Protein AF-A0A8J8WBR5-F1 (afdb_monomer_lite)

Structure (mmCIF, N/CA/C/O backbone):
data_AF-A0A8J8WBR5-F1
#
_entry.id   AF-A0A8J8WBR5-F1
#
loop_
_atom_site.group_PDB
_atom_site.id
_atom_site.type_symbol
_atom_site.label_atom_id
_atom_site.label_alt_id
_atom_site.label_comp_id
_atom_site.label_asym_id
_atom_site.label_entity_id
_atom_site.label_seq_id
_atom_site.pdbx_PDB_ins_code
_atom_site.Cartn_x
_atom_site.Cartn_y
_atom_site.Cartn_z
_atom_site.occupancy
_atom_site.B_iso_or_equiv
_atom_site.auth_seq_id
_atom_site.auth_comp_id
_atom_site.auth_asym_id
_atom_site.auth_atom_id
_atom_site.pdbx_PDB_model_num
ATOM 1 N N . MET A 1 1 ? -9.671 -47.743 2.374 1.00 58.00 1 MET A N 1
ATOM 2 C CA . MET A 1 1 ? -9.689 -46.266 2.268 1.00 58.00 1 MET A CA 1
ATOM 3 C C . MET A 1 1 ? -8.267 -45.694 2.364 1.00 58.00 1 MET A C 1
ATOM 5 O O . MET A 1 1 ? -7.881 -45.220 3.424 1.00 58.00 1 MET A O 1
ATOM 9 N N . PRO A 1 2 ? -7.452 -45.764 1.296 1.00 77.12 2 PRO A N 1
ATOM 10 C CA . PRO A 1 2 ? -6.046 -45.329 1.330 1.00 77.12 2 PRO A CA 1
ATOM 11 C C . PRO A 1 2 ? -5.873 -43.815 1.518 1.00 77.12 2 PRO A C 1
ATOM 13 O O . PRO A 1 2 ? -4.902 -43.378 2.120 1.00 77.12 2 PRO A O 1
ATOM 16 N N . ARG A 1 3 ? -6.837 -43.030 1.022 1.00 87.06 3 ARG A N 1
ATOM 17 C CA . ARG A 1 3 ? -6.828 -41.566 1.087 1.00 87.06 3 ARG A CA 1
ATOM 18 C C . ARG A 1 3 ? -6.974 -41.040 2.515 1.00 87.06 3 ARG A C 1
ATOM 20 O O . ARG A 1 3 ? -6.118 -40.295 2.950 1.00 87.06 3 ARG A O 1
ATOM 27 N N . ILE A 1 4 ? -7.957 -41.544 3.266 1.00 91.75 4 ILE A N 1
ATOM 28 C CA . ILE A 1 4 ? -8.194 -41.151 4.669 1.00 91.75 4 ILE A CA 1
ATOM 29 C C . ILE A 1 4 ? -6.935 -41.357 5.523 1.00 91.75 4 ILE A C 1
ATOM 31 O O . ILE A 1 4 ? -6.555 -40.475 6.277 1.00 91.75 4 ILE A O 1
ATOM 35 N N . ARG A 1 5 ? -6.238 -42.490 5.351 1.00 92.19 5 ARG A N 1
ATOM 36 C CA . ARG A 1 5 ? -4.998 -42.767 6.095 1.00 92.19 5 ARG A CA 1
ATOM 37 C C . ARG A 1 5 ? -3.858 -41.810 5.747 1.00 92.19 5 ARG A C 1
ATOM 39 O O . ARG A 1 5 ? -3.037 -41.524 6.607 1.00 92.19 5 ARG A O 1
ATOM 46 N N . ARG A 1 6 ? -3.775 -41.366 4.489 1.00 93.56 6 ARG A N 1
ATOM 47 C CA . ARG A 1 6 ? -2.770 -40.388 4.059 1.00 93.56 6 ARG A CA 1
ATOM 48 C C . ARG A 1 6 ? -3.105 -39.003 4.599 1.00 93.56 6 ARG A C 1
ATOM 50 O O . ARG A 1 6 ? -2.241 -38.394 5.208 1.00 93.56 6 ARG A O 1
ATOM 57 N N . ASP A 1 7 ? -4.357 -38.578 4.452 1.00 94.56 7 ASP A N 1
ATOM 58 C CA . ASP A 1 7 ? -4.831 -37.290 4.960 1.00 94.56 7 ASP A CA 1
ATOM 59 C C . ASP A 1 7 ? -4.589 -37.188 6.481 1.00 94.56 7 ASP A C 1
ATOM 61 O O . ASP A 1 7 ? -4.106 -36.174 6.973 1.00 94.56 7 ASP A O 1
ATOM 65 N N . GLU A 1 8 ? -4.841 -38.266 7.231 1.00 95.25 8 GLU A N 1
ATOM 66 C CA . GLU A 1 8 ? -4.595 -38.313 8.677 1.00 95.25 8 GLU A CA 1
ATOM 67 C C . GLU A 1 8 ? -3.099 -38.280 9.035 1.00 95.25 8 GLU A C 1
ATOM 69 O O . GLU A 1 8 ? -2.709 -37.589 9.975 1.00 95.25 8 GLU A O 1
ATOM 74 N N . ALA A 1 9 ? -2.240 -38.949 8.258 1.00 94.94 9 ALA A N 1
ATOM 75 C CA . ALA A 1 9 ? -0.788 -38.876 8.435 1.00 94.94 9 ALA A CA 1
ATOM 76 C C . ALA A 1 9 ? -0.229 -37.472 8.136 1.00 94.94 9 ALA A C 1
ATOM 78 O O . ALA A 1 9 ? 0.663 -36.994 8.843 1.00 94.94 9 ALA A O 1
ATOM 79 N N . ASP A 1 10 ? -0.769 -36.792 7.124 1.00 94.31 10 ASP A N 1
ATOM 80 C CA . ASP A 1 10 ? -0.386 -35.424 6.769 1.00 94.31 10 ASP A CA 1
ATOM 81 C C . ASP A 1 10 ? -0.807 -34.437 7.874 1.00 94.31 10 ASP A C 1
ATOM 83 O O . ASP A 1 10 ? -0.016 -33.581 8.278 1.00 94.31 10 ASP A O 1
ATOM 87 N N . VAL A 1 11 ? -2.014 -34.600 8.437 1.00 93.62 11 VAL A N 1
ATOM 88 C CA . VAL A 1 11 ? -2.479 -33.816 9.596 1.00 93.62 11 VAL A CA 1
ATOM 89 C C . VAL A 1 11 ? -1.585 -34.051 10.812 1.00 93.62 11 VAL A C 1
ATOM 91 O O . VAL A 1 11 ? -1.146 -33.081 11.429 1.00 93.62 11 VAL A O 1
ATOM 94 N N . GLN A 1 12 ? -1.260 -35.305 11.143 1.00 93.81 12 GLN A N 1
ATOM 95 C CA . GLN A 1 12 ? -0.367 -35.606 12.268 1.00 93.81 12 GLN A CA 1
ATOM 96 C C . GLN A 1 12 ? 1.029 -35.010 12.076 1.00 93.81 12 GLN A C 1
ATOM 98 O O . GLN A 1 12 ? 1.598 -34.473 13.023 1.00 93.81 12 GLN A O 1
ATOM 103 N N . SER A 1 13 ? 1.553 -35.035 10.850 1.00 91.69 13 SER A N 1
ATOM 104 C CA . SER A 1 13 ? 2.843 -34.420 10.525 1.00 91.69 13 SER A CA 1
ATOM 105 C C . SER A 1 13 ? 2.821 -32.904 10.751 1.00 91.69 13 SER A C 1
ATOM 107 O O . SER A 1 13 ? 3.781 -32.341 11.277 1.00 91.69 13 SER A O 1
ATOM 109 N N . LEU A 1 14 ? 1.717 -32.237 10.399 1.00 89.81 14 LEU A N 1
ATOM 110 C CA . LEU A 1 14 ? 1.543 -30.800 10.617 1.00 89.81 14 LEU A CA 1
ATOM 111 C C . LEU A 1 14 ? 1.405 -30.456 12.108 1.00 89.81 14 LEU A C 1
ATOM 113 O O . LEU A 1 14 ? 2.044 -29.516 12.574 1.00 89.81 14 LEU A O 1
ATOM 117 N N . VAL A 1 15 ? 0.637 -31.245 12.865 1.00 89.00 15 VAL A N 1
ATOM 118 C CA . VAL A 1 15 ? 0.522 -31.100 14.326 1.00 89.00 15 VAL A CA 1
ATOM 119 C C . VAL A 1 15 ? 1.885 -31.284 14.992 1.00 89.00 15 VAL A C 1
ATOM 121 O O . VAL A 1 15 ? 2.314 -30.419 15.752 1.00 89.00 15 VAL A O 1
ATOM 124 N N . GLN A 1 16 ? 2.620 -32.340 14.633 1.00 90.75 16 GLN A N 1
ATOM 125 C CA . GLN A 1 16 ? 3.960 -32.586 15.161 1.00 90.75 16 GLN A CA 1
ATOM 126 C C . GLN A 1 16 ? 4.904 -31.416 14.863 1.00 90.75 16 GLN A C 1
ATOM 128 O O . GLN A 1 16 ? 5.668 -31.003 15.735 1.00 90.75 16 GLN A O 1
ATOM 133 N N . LEU A 1 17 ? 4.850 -30.845 13.657 1.00 88.44 17 LEU A N 1
ATOM 134 C CA . LEU A 1 17 ? 5.651 -29.674 13.295 1.00 88.44 17 LEU A CA 1
ATOM 135 C C . LEU A 1 17 ? 5.322 -28.471 14.195 1.00 88.44 17 LEU A C 1
ATOM 137 O O . LEU A 1 17 ? 6.240 -27.820 14.696 1.00 88.44 17 LEU A O 1
ATOM 141 N N . MET A 1 18 ? 4.033 -28.203 14.426 1.00 85.19 18 MET A N 1
ATOM 142 C CA . MET A 1 18 ? 3.549 -27.104 15.271 1.00 85.19 18 MET A CA 1
ATOM 143 C C . MET A 1 18 ? 3.912 -27.276 16.747 1.00 85.19 18 MET A C 1
ATOM 145 O O . MET A 1 18 ? 4.142 -26.282 17.421 1.00 85.19 18 MET A O 1
ATOM 149 N N . GLU A 1 19 ? 3.973 -28.506 17.253 1.00 83.38 19 GLU A N 1
ATOM 150 C CA . GLU A 1 19 ? 4.314 -28.779 18.654 1.00 83.38 19 GLU A CA 1
ATOM 151 C C . GLU A 1 19 ? 5.825 -28.828 18.912 1.00 83.38 19 GLU A C 1
ATOM 153 O O . GLU A 1 19 ? 6.271 -28.489 20.005 1.00 83.38 19 GLU A O 1
ATOM 158 N N . THR A 1 20 ? 6.622 -29.251 17.925 1.00 81.44 20 THR A N 1
ATOM 159 C CA . THR A 1 20 ? 8.056 -29.533 18.129 1.00 81.44 20 THR A CA 1
ATOM 160 C C . THR A 1 20 ? 8.991 -28.469 17.572 1.00 81.44 20 THR A C 1
ATOM 162 O O . THR A 1 20 ? 10.053 -28.234 18.143 1.00 81.44 20 THR A O 1
ATOM 165 N N . SER A 1 21 ? 8.644 -27.865 16.434 1.00 76.69 21 SER A N 1
ATOM 166 C CA . SER A 1 21 ? 9.586 -27.072 15.632 1.00 76.69 21 SER A CA 1
ATOM 167 C C . SER A 1 21 ? 9.090 -25.657 15.355 1.00 76.69 21 SER A C 1
ATOM 169 O O . SER A 1 21 ? 9.897 -24.743 15.192 1.00 76.69 21 SER A O 1
ATOM 171 N N . TRP A 1 22 ? 7.777 -25.467 15.241 1.00 78.62 22 TRP A N 1
ATOM 172 C CA . TRP A 1 22 ? 7.153 -24.185 14.928 1.00 78.62 22 TRP A CA 1
ATOM 173 C C . TRP A 1 22 ? 6.456 -23.589 16.147 1.00 78.62 22 TRP A C 1
ATOM 175 O O . TRP A 1 22 ? 6.237 -24.245 17.160 1.00 78.62 22 TRP A O 1
ATOM 185 N N . LEU A 1 23 ? 6.101 -22.311 16.040 1.00 75.44 23 LEU A N 1
ATOM 186 C CA . LEU A 1 23 ? 5.244 -21.668 17.022 1.00 75.44 23 LEU A CA 1
ATOM 187 C C . LEU A 1 23 ? 3.806 -22.167 16.821 1.00 75.44 23 LEU A C 1
ATOM 189 O O . LEU A 1 23 ? 3.215 -21.902 15.774 1.00 75.44 23 LEU A O 1
ATOM 193 N N . ASN A 1 24 ? 3.245 -22.872 17.806 1.00 82.00 24 ASN A N 1
ATOM 194 C CA . ASN A 1 24 ? 1.841 -23.282 17.779 1.00 82.00 24 ASN A CA 1
ATOM 195 C C . ASN A 1 24 ? 0.916 -22.077 18.079 1.00 82.00 24 ASN A C 1
ATOM 197 O O . ASN A 1 24 ? 0.847 -21.680 19.241 1.00 82.00 24 ASN A O 1
ATOM 201 N N . PRO A 1 25 ? 0.167 -21.531 17.098 1.00 76.88 25 PRO A N 1
ATOM 202 C CA . PRO A 1 25 ? -0.733 -20.391 17.284 1.00 76.88 25 PRO A CA 1
ATOM 203 C C . PRO A 1 25 ? -1.966 -20.696 18.142 1.00 76.88 25 PRO A C 1
ATOM 205 O O . PRO A 1 25 ? -2.678 -19.774 18.526 1.00 76.88 25 PRO A O 1
ATOM 208 N N . PHE A 1 26 ? -2.256 -21.974 18.398 1.00 80.50 26 PHE A N 1
ATOM 209 C CA . PHE A 1 26 ? -3.396 -22.405 19.206 1.00 80.50 26 PHE A CA 1
ATOM 210 C C . PHE A 1 26 ? -3.023 -22.647 20.668 1.00 80.50 26 PHE A C 1
ATOM 212 O O . PHE A 1 26 ? -3.899 -22.942 21.479 1.00 80.50 26 PHE A O 1
ATOM 219 N N . ASN A 1 27 ? -1.740 -22.533 21.019 1.00 78.88 27 ASN A N 1
ATOM 220 C CA . ASN A 1 27 ? -1.326 -22.643 22.404 1.00 78.88 27 ASN A CA 1
ATOM 221 C C . ASN A 1 27 ? -1.593 -21.316 23.133 1.00 78.88 27 ASN A C 1
ATOM 223 O O . ASN A 1 27 ? -0.950 -20.304 22.859 1.00 78.88 27 ASN A O 1
ATOM 227 N N . ALA A 1 28 ? -2.539 -21.337 24.072 1.00 64.81 28 ALA A N 1
ATOM 228 C CA . ALA A 1 28 ? -2.969 -20.166 24.832 1.00 64.81 28 ALA A CA 1
ATOM 229 C C . ALA A 1 28 ? -1.913 -19.645 25.829 1.00 64.81 28 ALA A C 1
ATOM 231 O O . ALA A 1 28 ? -2.072 -18.548 26.357 1.00 64.81 28 ALA A O 1
ATOM 232 N N . GLU A 1 29 ? -0.840 -20.403 26.083 1.00 66.75 29 GLU A N 1
ATOM 233 C CA . GLU A 1 29 ? 0.212 -20.026 27.040 1.00 66.75 29 GLU A CA 1
ATOM 234 C C . GLU A 1 29 ? 1.334 -19.157 26.440 1.00 66.75 29 GLU A C 1
ATOM 236 O O . GLU A 1 29 ? 2.290 -18.802 27.132 1.00 66.75 29 GLU A O 1
ATOM 241 N N . GLN A 1 30 ? 1.255 -18.783 25.160 1.00 63.22 30 GLN A N 1
ATOM 242 C CA . GLN A 1 30 ? 2.252 -17.899 24.551 1.00 63.22 30 GLN A CA 1
ATOM 243 C C . GLN A 1 30 ? 2.038 -16.442 24.982 1.00 63.22 30 GLN A C 1
ATOM 245 O O . GLN A 1 30 ? 1.063 -15.799 24.606 1.00 63.22 30 GLN A O 1
ATOM 250 N N . GLY A 1 31 ? 2.982 -15.917 25.772 1.00 71.00 31 GLY A N 1
ATOM 251 C CA . GLY A 1 31 ? 2.949 -14.541 26.285 1.00 71.00 31 GLY A CA 1
ATOM 252 C C . GLY A 1 31 ? 3.311 -13.456 25.264 1.00 71.00 31 GLY A C 1
ATOM 253 O O . GLY A 1 31 ? 2.967 -12.291 25.460 1.00 71.00 31 GLY A O 1
ATOM 254 N N . ASP A 1 32 ? 3.972 -13.826 24.166 1.00 81.81 32 ASP A N 1
ATOM 255 C CA . ASP A 1 32 ? 4.459 -12.889 23.156 1.00 81.81 32 ASP A CA 1
ATOM 256 C C . ASP A 1 32 ? 3.538 -12.842 21.930 1.00 81.81 32 ASP A C 1
ATOM 258 O O . ASP A 1 32 ? 3.161 -13.868 21.363 1.00 81.81 32 ASP A O 1
ATOM 262 N N . LEU A 1 33 ? 3.224 -11.633 21.453 1.00 86.94 33 LEU A N 1
ATOM 263 C CA . LEU A 1 33 ? 2.461 -11.446 20.218 1.00 86.94 33 LEU A CA 1
ATOM 264 C C . LEU A 1 33 ? 3.370 -11.674 18.999 1.00 86.94 33 LEU A C 1
ATOM 266 O O . LEU A 1 33 ? 4.228 -10.844 18.703 1.00 86.94 33 LEU A O 1
ATOM 270 N N . VAL A 1 34 ? 3.178 -12.769 18.262 1.00 85.44 34 VAL A N 1
ATOM 271 C CA . VAL A 1 34 ? 4.047 -13.171 17.138 1.00 85.44 34 VAL A CA 1
ATOM 272 C C . VAL A 1 34 ? 3.303 -13.135 15.799 1.00 85.44 34 VAL A C 1
ATOM 274 O O . VAL A 1 34 ? 2.142 -13.521 15.695 1.00 85.44 34 VAL A O 1
ATOM 277 N N . SER A 1 35 ? 3.981 -12.695 14.733 1.00 83.50 35 SER A N 1
ATOM 278 C CA . SER A 1 35 ? 3.458 -12.793 13.361 1.00 83.50 35 SER A CA 1
ATOM 279 C C . SER A 1 35 ? 3.691 -14.189 12.778 1.00 83.50 35 SER A C 1
ATOM 281 O O . SER A 1 35 ? 4.836 -14.596 12.593 1.00 83.50 35 SER A O 1
ATOM 283 N N . LEU A 1 36 ? 2.617 -14.883 12.386 1.00 78.31 36 LEU A N 1
ATOM 284 C CA . LEU A 1 36 ? 2.681 -16.242 11.817 1.00 78.31 36 LEU A CA 1
ATOM 285 C C . LEU A 1 36 ? 3.448 -16.322 10.493 1.00 78.31 36 LEU A C 1
ATOM 287 O O . LEU A 1 36 ? 4.105 -17.314 10.207 1.00 78.31 36 LEU A O 1
ATOM 291 N N . SER A 1 37 ? 3.396 -15.263 9.685 1.00 74.56 37 SER A N 1
ATOM 292 C CA . SER A 1 37 ? 4.053 -15.232 8.370 1.00 74.56 37 SER A CA 1
ATOM 293 C C . SER A 1 37 ? 5.568 -15.027 8.443 1.00 74.56 37 SER A C 1
ATOM 295 O O . SER A 1 37 ? 6.278 -15.269 7.469 1.00 74.56 37 SER A O 1
ATOM 297 N N . THR A 1 38 ? 6.065 -14.522 9.572 1.00 76.69 38 THR A N 1
ATOM 298 C CA . THR A 1 38 ? 7.470 -14.125 9.735 1.00 76.69 38 THR A CA 1
ATOM 299 C C . THR A 1 38 ? 8.138 -14.745 10.949 1.00 76.69 38 THR A C 1
ATOM 301 O O . THR A 1 38 ? 9.344 -14.575 11.094 1.00 76.69 38 THR A O 1
ATOM 304 N N . ALA A 1 39 ? 7.376 -15.414 11.819 1.00 75.25 39 ALA A N 1
ATOM 305 C CA . ALA A 1 39 ? 7.812 -15.889 13.130 1.00 75.25 39 ALA A CA 1
ATOM 306 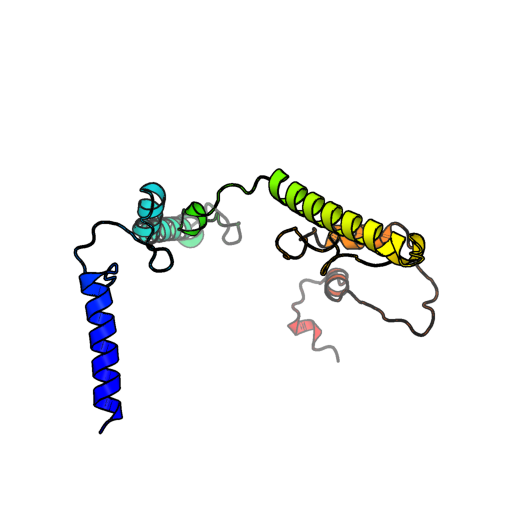C C . ALA A 1 39 ? 8.510 -14.798 13.971 1.00 75.25 39 ALA A C 1
ATOM 308 O O . ALA A 1 39 ? 9.375 -15.085 14.791 1.00 75.25 39 ALA A O 1
ATOM 309 N N . THR A 1 40 ? 8.164 -13.523 13.754 1.00 80.81 40 THR A N 1
ATOM 310 C CA . THR A 1 40 ? 8.773 -12.390 14.466 1.00 80.81 40 THR A CA 1
ATOM 311 C C . THR A 1 40 ? 7.874 -11.919 15.596 1.00 80.81 40 THR A C 1
ATOM 313 O O . THR A 1 40 ? 6.705 -11.599 15.349 1.00 80.81 40 THR A O 1
ATOM 316 N N . THR A 1 41 ? 8.442 -11.782 16.790 1.00 85.44 41 THR A N 1
ATOM 317 C CA . THR A 1 41 ? 7.790 -11.165 17.949 1.00 85.44 41 THR A CA 1
ATOM 318 C C . THR A 1 41 ? 7.541 -9.673 17.721 1.00 85.44 41 THR A C 1
ATOM 320 O O . THR A 1 41 ? 8.397 -8.953 17.198 1.00 85.44 41 THR A O 1
ATOM 323 N N . ALA A 1 42 ? 6.352 -9.200 18.091 1.00 88.25 42 ALA A N 1
ATOM 324 C CA . ALA A 1 42 ? 5.977 -7.797 18.031 1.00 88.25 42 ALA A CA 1
ATOM 325 C C . ALA A 1 42 ? 6.756 -6.991 19.085 1.00 88.25 42 ALA A C 1
ATOM 327 O O . ALA A 1 42 ? 6.758 -7.360 20.259 1.00 88.25 42 ALA A O 1
ATOM 328 N N . PRO A 1 43 ? 7.368 -5.852 18.713 1.00 89.81 43 PRO A N 1
ATOM 329 C CA . PRO A 1 43 ? 7.906 -4.909 19.683 1.00 89.81 43 PRO A CA 1
ATOM 330 C C . PRO A 1 43 ? 6.820 -4.431 20.661 1.00 89.81 43 PRO A C 1
ATOM 332 O O . PRO A 1 43 ? 5.654 -4.345 20.258 1.00 89.81 43 PRO A O 1
ATOM 335 N N . PRO A 1 44 ? 7.180 -4.011 21.888 1.00 88.94 44 PRO A N 1
ATOM 336 C CA . PRO A 1 44 ? 6.213 -3.603 22.912 1.00 88.94 44 PRO A CA 1
ATOM 337 C C . PRO A 1 44 ? 5.213 -2.540 22.442 1.00 88.94 44 PRO A C 1
ATOM 339 O O . PRO A 1 44 ? 4.033 -2.605 22.770 1.00 88.94 44 PRO A O 1
ATOM 342 N N . GLU A 1 45 ? 5.660 -1.581 21.627 1.00 89.81 45 GLU A N 1
ATOM 343 C CA . GLU A 1 45 ? 4.798 -0.524 21.083 1.00 89.81 45 GLU A CA 1
ATOM 344 C C . GLU A 1 45 ? 3.751 -1.068 20.098 1.00 89.81 45 GLU A C 1
ATOM 346 O O . GLU A 1 45 ? 2.606 -0.631 20.111 1.00 89.81 45 GLU A O 1
ATOM 351 N N . VAL A 1 46 ? 4.125 -2.045 19.265 1.00 90.50 46 VAL A N 1
ATOM 352 C CA . VAL A 1 46 ? 3.210 -2.693 18.311 1.00 90.50 46 VAL A CA 1
ATOM 353 C C . VAL A 1 46 ? 2.255 -3.632 19.045 1.00 90.50 46 VAL A C 1
ATOM 355 O O . VAL A 1 46 ? 1.070 -3.658 18.734 1.00 90.50 46 VAL A O 1
ATOM 358 N N . ALA A 1 47 ? 2.748 -4.374 20.040 1.00 91.06 47 ALA A N 1
ATOM 359 C CA . ALA A 1 47 ? 1.917 -5.245 20.865 1.00 91.06 47 ALA A CA 1
ATOM 360 C C . ALA A 1 47 ? 0.857 -4.444 21.633 1.00 91.06 47 ALA A C 1
ATOM 362 O O . ALA A 1 47 ? -0.319 -4.798 21.603 1.00 91.06 47 ALA A O 1
ATOM 363 N N . LYS A 1 48 ? 1.251 -3.322 22.249 1.00 91.62 48 LYS A N 1
ATOM 364 C CA . LYS A 1 48 ? 0.335 -2.413 22.948 1.00 91.62 48 LYS A CA 1
ATOM 365 C C . LYS A 1 48 ? -0.773 -1.898 22.029 1.00 91.62 48 LYS A C 1
ATOM 367 O O . LYS A 1 48 ? -1.938 -1.940 22.417 1.00 91.62 48 LYS A O 1
ATOM 372 N N . ASP A 1 49 ? -0.422 -1.429 20.833 1.00 92.69 49 ASP A N 1
ATOM 373 C CA . ASP A 1 49 ? -1.396 -0.874 19.889 1.00 92.69 49 ASP A CA 1
ATOM 374 C C . ASP A 1 49 ? -2.333 -1.950 19.326 1.00 92.69 49 ASP A C 1
ATOM 376 O O . ASP A 1 49 ? -3.530 -1.705 19.207 1.00 92.69 49 ASP A O 1
ATOM 380 N N . LEU A 1 50 ? -1.825 -3.150 19.022 1.00 92.06 50 LEU A N 1
ATOM 381 C CA . LEU A 1 50 ? -2.643 -4.254 18.509 1.00 92.06 50 LEU A CA 1
ATOM 382 C C . LEU A 1 50 ? -3.590 -4.819 19.574 1.00 92.06 50 LEU A C 1
ATOM 384 O O . LEU A 1 50 ? -4.776 -4.989 19.300 1.00 92.06 50 LEU A O 1
ATOM 388 N N . LEU A 1 51 ? -3.094 -5.070 20.789 1.00 91.44 51 LEU A N 1
ATOM 389 C CA . LEU A 1 51 ? -3.912 -5.571 21.900 1.00 91.44 51 LEU A CA 1
ATOM 390 C C . LEU A 1 51 ? -4.906 -4.511 22.399 1.00 91.44 51 LEU A C 1
ATOM 392 O O . LEU A 1 51 ? -6.002 -4.838 22.842 1.00 91.44 51 LEU A O 1
ATOM 396 N N . GLY A 1 52 ? -4.535 -3.231 22.311 1.00 92.88 52 GLY A N 1
ATOM 397 C CA . GLY A 1 52 ? -5.370 -2.100 22.710 1.00 92.88 52 GLY A CA 1
ATOM 398 C C . GLY A 1 52 ? -6.322 -1.588 21.627 1.00 92.88 52 GLY A C 1
ATOM 399 O O . GLY A 1 52 ? -7.161 -0.745 21.939 1.00 92.88 52 GLY A O 1
ATOM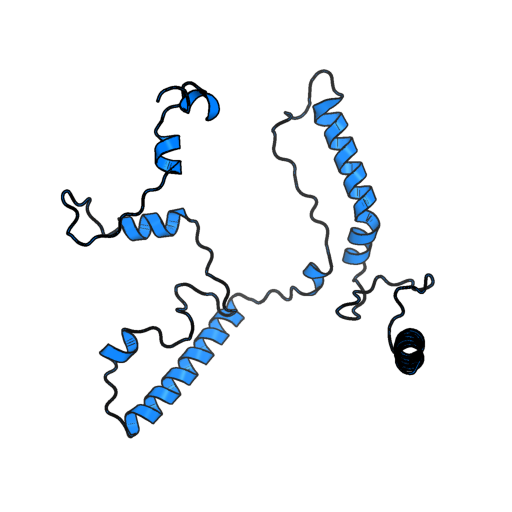 400 N N . ALA A 1 53 ? -6.220 -2.072 20.384 1.00 93.94 53 ALA A N 1
ATOM 401 C CA . ALA A 1 53 ? -6.938 -1.524 19.230 1.00 93.94 53 ALA A CA 1
ATOM 402 C C . ALA A 1 53 ? -8.454 -1.462 19.444 1.00 93.94 53 ALA A C 1
ATOM 404 O O . ALA A 1 53 ? -9.079 -0.462 19.101 1.00 93.94 53 ALA A O 1
ATOM 405 N N . TYR A 1 54 ? -9.025 -2.506 20.054 1.00 93.69 54 TYR A N 1
ATOM 406 C CA . TYR A 1 54 ? -10.447 -2.553 20.390 1.00 93.69 54 TYR A CA 1
ATOM 407 C C . TYR A 1 54 ? -10.845 -1.401 21.316 1.00 93.69 54 TYR A C 1
ATOM 409 O O . TYR A 1 54 ? -11.744 -0.635 20.994 1.00 93.69 54 TYR A O 1
ATOM 417 N N . ARG A 1 55 ? -10.124 -1.230 22.431 1.00 94.88 55 ARG A N 1
ATOM 418 C CA . ARG A 1 55 ? -10.415 -0.180 23.414 1.00 94.88 55 ARG A CA 1
ATOM 419 C C . ARG A 1 55 ? -10.235 1.216 22.825 1.00 94.88 55 ARG A C 1
ATOM 421 O O . ARG A 1 55 ? -11.076 2.071 23.034 1.00 94.88 55 ARG A O 1
ATOM 428 N N . ILE A 1 56 ? -9.187 1.416 22.029 1.00 94.00 56 ILE A N 1
ATOM 429 C CA . ILE A 1 56 ? -8.952 2.687 21.331 1.00 94.00 56 ILE A CA 1
ATOM 430 C C . ILE A 1 56 ? -10.088 2.994 20.340 1.00 94.00 56 ILE A C 1
ATOM 432 O O . ILE A 1 56 ? -10.470 4.151 20.182 1.00 94.00 56 ILE A O 1
ATOM 436 N N . GLY A 1 57 ? -10.616 1.972 19.661 1.00 93.94 57 GLY A N 1
ATOM 437 C CA . GLY A 1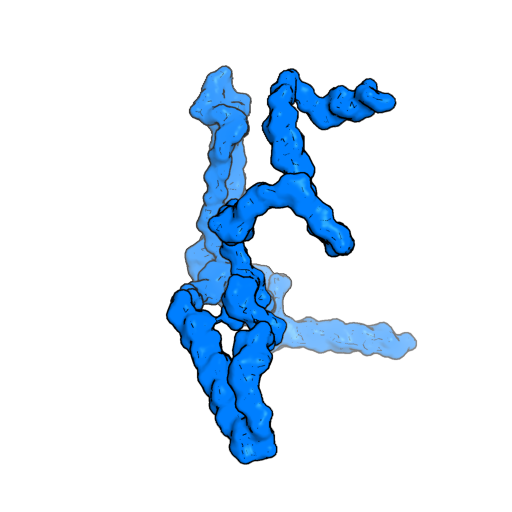 57 ? -11.776 2.107 18.781 1.00 93.94 57 GLY A CA 1
ATOM 438 C C . GLY A 1 57 ? -13.053 2.455 19.542 1.00 93.94 57 GLY A C 1
ATOM 439 O O . GLY A 1 57 ? -13.788 3.333 19.102 1.00 93.94 57 GLY A O 1
ATOM 440 N N . GLU A 1 58 ? -13.280 1.815 20.689 1.00 96.00 58 GLU A N 1
ATOM 441 C CA . GLU A 1 58 ? -14.419 2.101 21.565 1.00 96.00 58 GLU A CA 1
ATOM 442 C C . GLU A 1 58 ? -14.362 3.534 22.109 1.00 96.00 58 GLU A C 1
ATOM 444 O O . GLU A 1 58 ? -15.332 4.274 21.985 1.00 96.00 58 GLU A O 1
ATOM 449 N N . ASP A 1 59 ? -13.203 3.972 22.607 1.00 94.62 59 ASP A N 1
ATOM 450 C CA . ASP A 1 59 ? -13.004 5.342 23.091 1.00 94.62 59 ASP A CA 1
ATOM 451 C C . ASP A 1 59 ? -13.270 6.370 21.968 1.00 94.62 59 ASP A C 1
ATOM 453 O O . ASP A 1 59 ? -13.930 7.387 22.180 1.00 94.62 59 ASP A O 1
ATOM 457 N N . ALA A 1 60 ? -12.805 6.089 20.743 1.00 93.44 60 ALA A N 1
ATOM 458 C CA . ALA A 1 60 ? -13.058 6.941 19.579 1.00 93.44 60 ALA A CA 1
ATOM 459 C C . ALA A 1 60 ? -14.538 6.956 19.158 1.00 93.44 60 ALA A C 1
ATOM 461 O O . ALA A 1 60 ? -15.034 7.977 18.677 1.00 93.44 60 ALA A O 1
ATOM 462 N N . TYR A 1 61 ? -15.243 5.837 19.328 1.00 93.62 61 TYR A N 1
ATOM 463 C CA . TYR A 1 61 ? -16.677 5.745 19.074 1.00 93.62 61 TYR A CA 1
ATOM 464 C C . TYR A 1 61 ? -17.480 6.564 20.089 1.00 93.62 61 TYR A C 1
ATOM 466 O O . TYR A 1 61 ? -18.343 7.343 19.681 1.00 93.62 61 TYR A O 1
ATOM 474 N N . GLN A 1 62 ? -17.169 6.443 21.382 1.00 94.06 62 GLN A N 1
ATOM 475 C CA . GLN A 1 62 ? -17.844 7.220 22.423 1.00 94.06 62 GLN A CA 1
ATOM 476 C C . GLN A 1 62 ? -17.626 8.722 22.223 1.00 94.06 62 GLN A C 1
ATOM 478 O O . GLN A 1 62 ? -18.596 9.474 22.199 1.00 94.06 62 GLN A O 1
ATOM 483 N N . ALA A 1 63 ? -16.390 9.147 21.938 1.00 91.69 63 ALA A N 1
ATOM 484 C CA . ALA A 1 63 ? -16.098 10.547 21.629 1.00 91.69 63 ALA A CA 1
ATOM 485 C C . ALA A 1 63 ? -16.926 11.061 20.436 1.00 91.69 63 ALA A C 1
ATOM 487 O O . ALA A 1 63 ? -17.536 12.124 20.507 1.00 91.69 63 ALA A O 1
ATOM 488 N N . PHE A 1 64 ? -17.026 10.281 19.353 1.00 92.75 64 PHE A N 1
ATOM 489 C CA . PHE A 1 64 ? -17.850 10.652 18.199 1.00 92.75 64 PHE A CA 1
ATOM 490 C C . PHE A 1 64 ? -19.331 10.818 18.566 1.00 92.75 64 PHE A C 1
ATOM 492 O O . PHE A 1 64 ? -19.990 11.754 18.109 1.00 92.75 64 PHE A O 1
ATOM 499 N N . LYS A 1 65 ? -19.858 9.894 19.372 1.00 92.56 65 LYS A N 1
ATOM 500 C CA . LYS A 1 65 ? -21.253 9.878 19.809 1.00 92.56 65 LYS A CA 1
ATOM 501 C C . LYS A 1 65 ? -21.578 11.108 20.662 1.00 92.56 65 LYS A C 1
ATOM 503 O O . LYS A 1 65 ? -22.551 11.804 20.376 1.00 92.56 65 LYS A O 1
ATOM 508 N N . GLU A 1 66 ? -20.725 11.426 21.629 1.00 91.38 66 GLU A N 1
ATOM 509 C CA . GLU A 1 66 ? -20.881 12.585 22.511 1.00 91.38 66 GLU A CA 1
ATOM 510 C C . GLU A 1 66 ? -20.743 13.915 21.749 1.00 91.38 66 GLU A C 1
ATOM 512 O O . GLU A 1 66 ? -21.603 14.794 21.850 1.00 91.38 66 GLU A O 1
ATOM 517 N N . GLU A 1 67 ? -19.695 14.060 20.933 1.00 91.19 67 GLU A N 1
ATOM 518 C CA . GLU A 1 67 ? -19.357 15.326 20.267 1.00 91.19 67 GLU A CA 1
ATOM 519 C C . GLU A 1 67 ? -20.327 15.712 19.142 1.00 91.19 67 GLU A C 1
ATOM 521 O O . GLU A 1 67 ? -20.445 16.902 18.823 1.00 91.19 67 GLU A O 1
ATOM 526 N N . ARG A 1 68 ? -20.980 14.723 18.510 1.00 91.44 68 ARG A N 1
ATOM 527 C CA . ARG A 1 68 ? -21.761 14.931 17.277 1.00 91.44 68 ARG A CA 1
ATOM 528 C C . ARG A 1 68 ? -23.222 14.497 17.334 1.00 91.44 68 ARG A C 1
ATOM 530 O O . ARG A 1 68 ? -23.991 14.993 16.513 1.00 91.44 68 ARG A O 1
ATOM 537 N N . LEU A 1 69 ? -23.599 13.551 18.200 1.00 89.31 69 LEU A N 1
ATOM 538 C CA . LEU A 1 69 ? -24.941 12.945 18.183 1.00 89.31 69 LEU A CA 1
ATOM 539 C C . LEU A 1 69 ? -25.765 13.241 19.437 1.00 89.31 69 LEU A C 1
ATOM 541 O O . LEU A 1 69 ? -26.959 13.494 19.317 1.00 89.31 69 LEU A O 1
ATOM 545 N N . GLU A 1 70 ? -25.160 13.158 20.623 1.00 88.38 70 GLU A N 1
ATOM 546 C CA . GLU A 1 70 ? -25.900 13.196 21.897 1.00 88.38 70 GLU A CA 1
ATOM 547 C C . GLU A 1 70 ? -25.969 14.581 22.543 1.00 88.38 70 GLU A C 1
ATOM 549 O O . GLU A 1 70 ? -26.748 14.791 23.470 1.00 88.38 70 GLU A O 1
ATOM 554 N N . THR A 1 71 ? -25.184 15.539 22.058 1.00 80.00 71 THR A N 1
ATOM 555 C CA . THR A 1 71 ? -25.235 16.926 22.522 1.00 80.00 71 THR A CA 1
ATOM 556 C C . THR A 1 71 ? -26.320 17.707 21.773 1.00 80.00 71 THR A C 1
ATOM 558 O O . THR A 1 71 ? -26.302 17.775 20.546 1.00 80.00 71 THR A O 1
ATOM 561 N N . ASP A 1 72 ? -27.244 18.347 22.510 1.00 74.19 72 ASP A N 1
ATOM 562 C CA . ASP A 1 72 ? -28.333 19.181 21.948 1.00 74.19 72 ASP A CA 1
ATOM 563 C C . ASP A 1 72 ? -27.812 20.262 20.985 1.00 74.19 72 ASP A C 1
ATOM 565 O O . ASP A 1 72 ? -28.486 20.663 20.037 1.00 74.19 72 ASP A O 1
ATOM 569 N N . THR A 1 73 ? -26.592 20.748 21.223 1.00 80.06 73 THR A N 1
ATOM 570 C CA . THR A 1 73 ? -25.821 21.529 20.254 1.00 80.06 73 THR A CA 1
ATOM 571 C C . THR A 1 73 ? -24.487 20.818 20.011 1.00 80.06 73 THR A C 1
ATOM 573 O O . THR A 1 73 ? -23.655 20.803 20.923 1.00 80.06 73 THR A O 1
ATOM 576 N N . PRO A 1 74 ? -24.266 20.235 18.817 1.00 79.38 74 PRO A N 1
ATOM 577 C CA . PRO A 1 74 ? -23.044 19.504 18.504 1.00 79.38 74 PRO A CA 1
ATOM 578 C C . PRO A 1 74 ? -21.804 20.383 18.658 1.00 79.38 74 PRO A C 1
ATOM 580 O O . PRO A 1 74 ? -21.770 21.517 18.174 1.00 79.38 74 PRO A O 1
ATOM 583 N N . THR A 1 75 ? -20.761 19.845 19.289 1.00 83.94 75 THR A N 1
ATOM 584 C CA . THR A 1 75 ? -19.472 20.552 19.422 1.00 83.94 75 THR A CA 1
ATOM 585 C C . THR A 1 75 ? -18.706 20.540 18.097 1.00 83.94 75 THR A C 1
ATOM 587 O O . THR A 1 75 ? -17.944 21.458 17.795 1.00 83.94 75 THR A O 1
ATOM 590 N N . ILE A 1 76 ? -18.930 19.503 17.286 1.00 87.00 76 ILE A N 1
ATOM 591 C CA . ILE A 1 76 ? -18.335 19.303 15.964 1.00 87.00 76 ILE A CA 1
ATOM 592 C C . ILE A 1 76 ? -19.456 18.962 14.977 1.00 87.00 76 ILE A C 1
ATOM 594 O O . ILE A 1 76 ? -20.389 18.236 15.324 1.00 87.00 76 ILE A O 1
ATOM 598 N N . GLN A 1 77 ? -19.379 19.456 13.737 1.00 85.81 77 GLN A N 1
ATOM 599 C CA . GLN A 1 77 ? -20.405 19.147 12.742 1.00 85.81 77 GLN A CA 1
ATOM 600 C C . GLN A 1 77 ? -20.338 17.677 12.337 1.00 85.81 77 GLN A C 1
ATOM 602 O O . GLN A 1 77 ? -19.265 17.079 12.212 1.00 85.81 77 GLN A O 1
ATOM 607 N N . PHE A 1 78 ? -21.499 17.095 12.037 1.00 85.44 78 PHE A N 1
ATOM 608 C CA . PHE A 1 78 ? -21.591 15.687 11.654 1.00 85.44 78 PHE A CA 1
ATOM 609 C C . PHE A 1 78 ? -20.677 15.324 10.467 1.00 85.44 78 PHE A C 1
ATOM 611 O O . PHE A 1 78 ? -20.060 14.259 10.469 1.00 85.44 78 PHE A O 1
ATOM 618 N N . HIS A 1 79 ? -20.529 16.226 9.491 1.00 88.00 79 HIS A N 1
ATOM 619 C CA . HIS A 1 79 ? -19.737 16.012 8.274 1.00 88.00 79 HIS A CA 1
ATOM 620 C C . HIS A 1 79 ? -18.257 16.408 8.387 1.00 88.00 79 HIS A C 1
ATOM 622 O O . HIS A 1 79 ? -17.508 16.229 7.423 1.00 88.00 79 HIS A O 1
ATOM 628 N N . ASP A 1 80 ? -17.809 16.914 9.539 1.00 88.06 80 ASP A N 1
ATOM 629 C CA . ASP A 1 80 ? -16.409 17.292 9.715 1.00 88.06 80 ASP A CA 1
ATOM 630 C C . ASP A 1 80 ? -15.493 16.066 9.680 1.00 88.06 80 ASP A C 1
ATOM 632 O O . ASP A 1 80 ? -15.852 14.958 10.096 1.00 88.06 80 ASP A O 1
ATOM 636 N N . THR A 1 81 ? -14.266 16.260 9.201 1.00 87.50 81 THR A N 1
ATOM 637 C CA . THR A 1 81 ? -13.310 15.164 9.003 1.00 87.50 81 THR A CA 1
ATOM 638 C C . THR A 1 81 ? -12.970 14.475 10.327 1.00 87.50 81 THR A C 1
ATOM 640 O O . THR A 1 81 ? -12.597 15.130 11.296 1.00 87.50 81 THR A O 1
ATOM 643 N N . MET A 1 82 ? -13.042 13.142 10.357 1.00 89.31 82 MET A N 1
ATOM 644 C CA . MET A 1 82 ? -12.565 12.346 11.490 1.00 89.31 82 MET A CA 1
ATOM 645 C C . MET A 1 82 ? -11.068 12.067 11.367 1.00 89.31 82 MET A C 1
ATOM 647 O O . MET A 1 82 ? -10.567 11.661 10.311 1.00 89.31 82 MET A O 1
ATOM 651 N N . THR A 1 83 ? -10.339 12.255 12.462 1.00 87.00 83 THR A N 1
ATOM 652 C CA . THR A 1 83 ? -8.921 11.914 12.527 1.00 87.00 83 THR A CA 1
ATOM 653 C C . THR A 1 83 ? -8.754 10.400 12.637 1.00 87.00 83 THR A C 1
ATOM 655 O O . THR A 1 83 ? -9.401 9.723 13.429 1.00 87.00 83 THR A O 1
ATOM 658 N N . LYS A 1 84 ? -7.866 9.836 11.813 1.00 88.81 84 LYS A N 1
ATOM 659 C CA . LYS A 1 84 ? -7.527 8.411 11.896 1.00 88.81 84 LYS A CA 1
ATOM 660 C C . LYS A 1 84 ? -6.593 8.172 13.078 1.00 88.81 84 LYS A C 1
ATOM 662 O O . LYS A 1 84 ? -5.547 8.820 13.172 1.00 88.81 84 LYS A O 1
ATOM 667 N N . THR A 1 85 ? -6.913 7.192 13.914 1.00 87.38 85 THR A N 1
ATOM 668 C CA . THR A 1 85 ? -6.013 6.688 14.955 1.00 87.38 85 THR A CA 1
ATOM 669 C C . THR A 1 85 ? -4.804 6.007 14.311 1.00 87.38 85 THR A C 1
ATOM 671 O O . THR A 1 85 ? -4.920 5.095 13.493 1.00 87.38 85 THR A O 1
ATOM 674 N N . LYS A 1 86 ? -3.604 6.500 14.631 1.00 87.25 86 LYS A N 1
ATOM 675 C CA . LYS A 1 86 ? -2.339 6.038 14.039 1.00 87.25 86 LYS A CA 1
ATOM 676 C C . LYS A 1 86 ? -1.766 4.855 14.824 1.00 87.25 86 LYS A C 1
ATOM 678 O O . LYS A 1 86 ? -0.716 4.987 15.446 1.00 87.25 86 LYS A O 1
ATOM 683 N N . LEU A 1 87 ? -2.464 3.721 14.794 1.00 90.38 87 LEU A N 1
ATOM 684 C CA . LEU A 1 87 ? -2.012 2.488 15.444 1.00 90.38 87 LEU A CA 1
ATOM 685 C C . LEU A 1 87 ? -0.826 1.872 14.699 1.00 90.38 87 LEU A C 1
ATOM 687 O O . LEU A 1 87 ? -0.818 1.788 13.466 1.00 90.38 87 LEU A O 1
ATOM 691 N N . ARG A 1 88 ? 0.176 1.415 15.447 1.00 88.75 88 ARG A N 1
ATOM 692 C CA . ARG A 1 88 ? 1.304 0.657 14.911 1.00 88.75 88 ARG A CA 1
ATOM 693 C C . ARG A 1 88 ? 0.916 -0.811 14.751 1.00 88.75 88 ARG A C 1
ATOM 695 O O . ARG A 1 88 ? 0.314 -1.423 15.623 1.00 88.75 88 ARG A O 1
ATOM 702 N N . THR A 1 89 ? 1.300 -1.393 13.624 1.00 89.25 89 THR A N 1
ATOM 703 C CA . THR A 1 89 ? 1.039 -2.792 13.257 1.00 89.25 89 THR A CA 1
ATOM 704 C C . THR A 1 89 ? 2.336 -3.476 12.816 1.00 89.25 89 THR A C 1
ATOM 706 O O . THR A 1 89 ? 3.380 -2.831 12.691 1.00 89.25 89 THR A O 1
ATOM 709 N N . PHE A 1 90 ? 2.295 -4.775 12.496 1.00 83.56 90 PHE A N 1
ATOM 710 C CA . PHE A 1 90 ? 3.458 -5.496 11.952 1.00 83.56 90 PHE A CA 1
ATOM 711 C C . PHE A 1 90 ? 4.023 -4.878 10.656 1.00 83.56 90 PHE A C 1
ATOM 713 O O . PHE A 1 90 ? 5.199 -5.069 10.341 1.00 83.56 90 PHE A O 1
ATOM 720 N N . THR A 1 91 ? 3.235 -4.081 9.922 1.00 79.31 91 THR A N 1
ATOM 721 C CA . THR A 1 91 ? 3.727 -3.340 8.746 1.00 79.31 91 THR A CA 1
ATOM 722 C C . THR A 1 91 ? 4.757 -2.269 9.120 1.00 79.31 91 THR A C 1
ATOM 724 O O . THR A 1 91 ? 5.698 -2.024 8.364 1.00 79.31 91 THR A O 1
ATOM 727 N N . ASN A 1 92 ? 4.647 -1.697 10.323 1.00 80.06 92 ASN A N 1
ATOM 728 C CA . ASN A 1 92 ? 5.567 -0.691 10.846 1.00 80.06 92 ASN A CA 1
ATOM 729 C C . ASN A 1 92 ? 6.931 -1.287 11.240 1.00 80.06 92 ASN A C 1
ATOM 731 O O . ASN A 1 92 ? 7.918 -0.561 11.254 1.00 80.06 92 ASN A O 1
ATOM 735 N N . ILE A 1 93 ? 7.015 -2.601 11.489 1.00 74.31 93 ILE A N 1
ATOM 736 C CA . ILE A 1 93 ? 8.269 -3.304 11.827 1.00 74.31 93 ILE A CA 1
ATOM 737 C C . ILE A 1 93 ? 9.166 -3.460 10.587 1.00 74.31 93 ILE A C 1
ATOM 739 O O . ILE A 1 93 ? 10.391 -3.443 10.685 1.00 74.31 93 ILE A O 1
ATOM 743 N N . ARG A 1 94 ? 8.572 -3.577 9.389 1.00 62.59 94 ARG A N 1
ATOM 744 C CA . ARG A 1 94 ? 9.310 -3.767 8.125 1.00 62.59 94 ARG A CA 1
ATOM 745 C C . ARG A 1 94 ? 9.821 -2.476 7.493 1.00 62.59 94 ARG A C 1
ATOM 747 O O . ARG A 1 94 ? 10.584 -2.537 6.528 1.00 62.59 94 ARG A O 1
ATOM 754 N N . MET A 1 95 ? 9.467 -1.313 8.033 1.00 47.72 95 MET A N 1
ATOM 755 C CA . MET A 1 95 ? 10.023 -0.051 7.564 1.00 47.72 95 MET A CA 1
ATOM 756 C C . MET A 1 95 ? 11.392 0.197 8.202 1.00 47.72 95 MET A C 1
ATOM 758 O O . MET A 1 95 ? 11.561 1.079 9.037 1.00 47.72 95 MET A O 1
ATOM 762 N N . LYS A 1 96 ? 12.428 -0.476 7.685 1.00 50.31 96 LYS A N 1
ATOM 763 C CA . LYS A 1 96 ? 13.631 0.320 7.416 1.00 50.31 96 LYS A CA 1
ATOM 764 C C . LYS A 1 96 ? 13.160 1.411 6.454 1.00 50.31 96 LYS A C 1
ATOM 766 O O . LYS A 1 96 ? 12.572 1.047 5.430 1.00 50.31 96 LYS A O 1
ATOM 771 N N . PRO A 1 97 ? 13.353 2.710 6.730 1.00 43.22 97 PRO A N 1
ATOM 772 C CA . PRO A 1 97 ? 13.178 3.690 5.679 1.00 43.22 97 PRO A CA 1
ATOM 773 C C . PRO A 1 97 ? 14.125 3.250 4.562 1.00 43.22 97 PRO A C 1
ATOM 775 O O . PRO A 1 97 ? 15.345 3.303 4.720 1.00 43.22 97 PRO A O 1
ATOM 778 N N . ARG A 1 98 ? 13.587 2.729 3.451 1.00 47.72 98 ARG A N 1
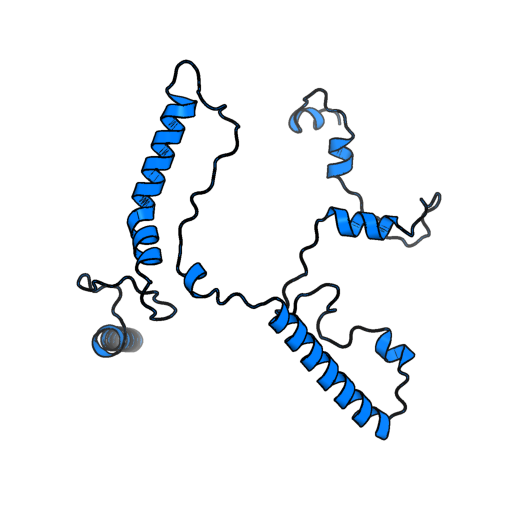ATOM 779 C CA . ARG A 1 98 ? 14.356 2.670 2.212 1.00 47.72 98 ARG A CA 1
ATOM 780 C C . ARG A 1 98 ? 14.619 4.131 1.910 1.00 47.72 98 ARG A C 1
ATOM 782 O O . ARG A 1 98 ? 13.729 4.837 1.441 1.00 47.72 98 ARG A O 1
ATOM 789 N N . SER A 1 99 ? 15.793 4.606 2.311 1.00 47.72 99 SER A N 1
ATOM 790 C CA . SER A 1 99 ? 16.215 5.961 2.018 1.00 47.72 99 SER A CA 1
ATOM 791 C C . SER A 1 99 ? 16.022 6.159 0.517 1.00 47.72 99 SER A C 1
ATOM 793 O O . SER A 1 99 ? 16.311 5.260 -0.280 1.00 47.72 99 SER A O 1
ATOM 795 N N . GLN A 1 100 ? 15.516 7.322 0.106 1.00 52.09 100 GLN A N 1
ATOM 796 C CA . GLN A 1 100 ? 15.408 7.666 -1.317 1.00 52.09 100 GLN A CA 1
ATOM 797 C C . GLN A 1 100 ? 16.736 7.446 -2.077 1.00 52.09 100 GLN A C 1
ATOM 799 O O . GLN A 1 100 ? 16.720 7.276 -3.296 1.00 52.09 100 GLN A O 1
ATOM 804 N N . GLY A 1 101 ? 17.872 7.405 -1.366 1.00 56.78 101 GLY A N 1
ATOM 805 C CA . GLY A 1 101 ? 19.187 7.049 -1.895 1.00 56.78 101 GLY A CA 1
ATOM 806 C C . GLY A 1 101 ? 19.282 5.625 -2.455 1.00 56.78 101 GLY A C 1
ATOM 807 O O . GLY A 1 101 ? 19.785 5.463 -3.561 1.00 56.78 101 GLY A O 1
ATOM 808 N N . HIS A 1 102 ? 18.739 4.607 -1.779 1.00 59.62 102 HIS A N 1
ATOM 809 C CA . HIS A 1 102 ? 18.889 3.209 -2.214 1.00 59.62 102 HIS A CA 1
ATOM 810 C C . HIS A 1 102 ? 18.155 2.891 -3.524 1.00 59.62 102 HIS A C 1
ATOM 812 O O . HIS A 1 102 ? 18.649 2.111 -4.335 1.00 59.62 102 HIS A O 1
ATOM 818 N N . ALA A 1 103 ? 16.990 3.504 -3.759 1.00 66.19 103 ALA A N 1
ATOM 819 C CA . ALA A 1 103 ? 16.253 3.320 -5.010 1.00 66.19 103 ALA A CA 1
ATOM 820 C C . ALA A 1 103 ? 16.981 3.973 -6.196 1.00 66.19 103 ALA A C 1
ATOM 822 O O . ALA A 1 103 ? 17.083 3.373 -7.263 1.00 66.19 103 ALA A O 1
ATOM 823 N N . LYS A 1 104 ? 17.535 5.179 -6.001 1.00 73.19 104 LYS A N 1
ATOM 824 C CA . LYS A 1 104 ? 18.358 5.848 -7.020 1.00 73.19 104 LYS A CA 1
ATOM 825 C C . LYS A 1 104 ? 19.636 5.064 -7.313 1.00 73.19 104 LYS A C 1
ATOM 827 O O . LYS A 1 104 ? 19.995 4.903 -8.472 1.00 73.19 104 LYS A O 1
ATOM 832 N N . GLU A 1 105 ? 20.290 4.541 -6.281 1.00 79.38 105 GLU A N 1
ATOM 833 C CA . GLU A 1 105 ? 21.490 3.716 -6.429 1.00 79.38 105 GLU A CA 1
ATOM 834 C C . GLU A 1 105 ? 21.207 2.416 -7.198 1.00 79.38 105 GLU A C 1
ATOM 836 O O . GLU A 1 105 ? 21.992 2.027 -8.059 1.00 79.38 105 GLU A O 1
ATOM 841 N N . ALA A 1 106 ? 20.071 1.763 -6.931 1.00 75.81 106 ALA A N 1
ATOM 842 C CA . ALA A 1 106 ? 19.654 0.566 -7.656 1.00 75.81 106 ALA A CA 1
ATOM 843 C C . ALA A 1 106 ? 19.411 0.848 -9.150 1.00 75.81 106 ALA A C 1
ATOM 845 O O . ALA A 1 106 ? 19.886 0.085 -9.990 1.00 75.81 106 ALA A O 1
ATOM 846 N N . ILE A 1 107 ? 18.745 1.963 -9.477 1.00 78.94 107 ILE A N 1
ATOM 847 C CA . ILE A 1 107 ? 18.527 2.403 -10.866 1.00 78.94 107 ILE A CA 1
ATOM 848 C C . ILE A 1 107 ? 19.869 2.679 -11.555 1.00 78.94 107 ILE A C 1
ATOM 850 O O . ILE A 1 107 ? 20.135 2.133 -12.620 1.00 78.94 107 ILE A O 1
ATOM 854 N N . LEU A 1 108 ? 20.763 3.436 -10.911 1.00 83.69 108 LEU A N 1
ATOM 855 C CA . LEU A 1 108 ? 22.089 3.739 -11.462 1.00 83.69 108 LEU A CA 1
ATOM 856 C C . LEU A 1 108 ? 22.931 2.479 -11.694 1.00 83.69 108 LEU A C 1
ATOM 858 O O . LEU A 1 108 ? 23.637 2.385 -12.695 1.00 83.69 108 LEU A O 1
ATOM 862 N N . LYS A 1 109 ? 22.862 1.493 -10.792 1.00 84.69 109 LYS A N 1
ATOM 863 C CA . LYS A 1 109 ? 23.548 0.204 -10.965 1.00 84.69 109 LYS A CA 1
ATOM 864 C C . LYS A 1 109 ? 22.978 -0.590 -12.141 1.00 84.69 109 LYS A C 1
ATOM 866 O O . LYS A 1 109 ? 23.761 -1.178 -12.886 1.00 84.69 109 LYS A O 1
ATOM 871 N N . ALA A 1 110 ? 21.655 -0.600 -12.311 1.00 83.25 110 ALA A N 1
ATOM 872 C CA . ALA A 1 110 ? 20.998 -1.257 -13.436 1.00 83.25 110 ALA A CA 1
ATOM 873 C C . ALA A 1 110 ? 21.397 -0.607 -14.771 1.00 83.25 110 ALA A C 1
ATOM 875 O O . ALA A 1 110 ? 21.888 -1.307 -15.657 1.00 83.25 110 ALA A O 1
ATOM 876 N N . ASP A 1 111 ? 21.300 0.722 -14.868 1.00 85.75 111 ASP A N 1
ATOM 877 C CA . ASP A 1 111 ? 21.680 1.479 -16.065 1.00 85.75 111 ASP A CA 1
ATOM 878 C C . ASP A 1 111 ? 23.171 1.290 -16.383 1.00 85.75 111 ASP A C 1
ATOM 880 O O . ASP A 1 111 ? 23.533 0.989 -17.518 1.00 85.75 111 ASP A O 1
ATOM 884 N N . ARG A 1 112 ? 24.058 1.369 -15.379 1.00 89.44 112 ARG A N 1
ATOM 885 C CA . ARG A 1 112 ? 25.501 1.128 -15.557 1.00 89.44 112 ARG A CA 1
ATOM 886 C C . ARG A 1 112 ? 25.784 -0.257 -16.138 1.00 89.44 112 ARG A C 1
ATOM 888 O O . ARG A 1 112 ? 26.602 -0.383 -17.046 1.00 89.44 112 ARG A O 1
ATOM 895 N N . ASN A 1 113 ? 25.153 -1.298 -15.598 1.00 89.12 113 ASN A N 1
ATOM 896 C CA . ASN A 1 113 ? 25.368 -2.667 -16.068 1.00 89.12 113 ASN A CA 1
ATOM 897 C C . ASN A 1 113 ? 24.870 -2.842 -17.511 1.00 89.12 113 ASN A C 1
ATOM 899 O O . ASN A 1 113 ? 25.557 -3.460 -18.322 1.00 89.12 113 ASN A O 1
ATOM 903 N N . LEU A 1 114 ? 23.720 -2.253 -17.838 1.00 88.38 114 LEU A N 1
ATOM 904 C CA . LEU A 1 114 ? 23.166 -2.233 -19.188 1.00 88.38 114 LEU A CA 1
ATOM 905 C C . LEU A 1 114 ? 24.090 -1.497 -20.173 1.00 88.38 114 LEU A C 1
ATOM 907 O O . LEU A 1 114 ? 24.402 -2.037 -21.232 1.00 88.38 114 LEU A O 1
ATOM 911 N N . PHE A 1 115 ? 24.605 -0.317 -19.816 1.00 88.12 115 PHE A N 1
ATOM 912 C CA . PHE A 1 115 ? 25.579 0.400 -20.647 1.00 88.12 115 PHE A CA 1
ATOM 913 C C . PHE A 1 115 ? 26.870 -0.401 -20.847 1.00 88.12 115 PHE A C 1
ATOM 915 O O . PHE A 1 115 ? 27.401 -0.434 -21.955 1.00 88.12 115 PHE A O 1
ATOM 922 N N . GLY A 1 116 ? 27.348 -1.102 -19.815 1.00 88.44 116 GLY A N 1
ATOM 923 C CA . GLY A 1 116 ? 28.487 -2.015 -19.940 1.00 88.44 116 GLY A CA 1
ATOM 924 C C . GLY A 1 116 ? 28.238 -3.129 -20.963 1.00 88.44 116 GLY A C 1
ATOM 925 O O . GLY A 1 116 ? 29.096 -3.403 -21.801 1.00 88.44 116 GLY A O 1
ATOM 926 N N . GLN A 1 117 ? 27.041 -3.723 -20.958 1.00 88.62 117 GLN A N 1
ATOM 927 C CA . GLN A 1 117 ? 26.646 -4.709 -21.969 1.00 88.62 117 GLN A CA 1
ATOM 928 C C . GLN A 1 117 ? 26.562 -4.094 -23.370 1.00 88.62 117 GLN A C 1
ATOM 930 O O . GLN A 1 117 ? 26.996 -4.717 -24.335 1.00 88.62 117 GLN A O 1
ATOM 935 N N . MET A 1 118 ? 26.049 -2.869 -23.497 1.00 88.88 118 MET A N 1
ATOM 936 C CA . MET A 1 118 ? 25.980 -2.173 -24.783 1.00 88.88 118 MET A CA 1
ATOM 937 C C . MET A 1 118 ? 27.365 -1.919 -25.381 1.00 88.88 118 MET A C 1
ATOM 939 O O . MET A 1 118 ? 27.531 -2.108 -26.582 1.00 88.88 118 MET A O 1
ATOM 943 N N . ILE A 1 119 ? 28.357 -1.548 -24.563 1.00 87.56 119 ILE A N 1
ATOM 944 C CA . ILE A 1 119 ? 29.750 -1.380 -25.011 1.00 87.56 119 ILE A CA 1
ATOM 945 C C . ILE A 1 119 ? 30.284 -2.700 -25.577 1.00 87.56 119 ILE A C 1
ATOM 947 O O . ILE A 1 119 ? 30.788 -2.725 -26.694 1.00 87.56 119 ILE A O 1
ATOM 951 N N . LEU A 1 120 ? 30.090 -3.806 -24.856 1.00 87.69 120 LEU A N 1
ATOM 952 C CA . LEU A 1 120 ? 30.539 -5.129 -25.295 1.00 87.69 120 LEU A CA 1
ATOM 953 C C . LEU A 1 120 ? 29.840 -5.592 -26.587 1.00 87.69 120 LEU A C 1
ATOM 955 O O . LEU A 1 120 ? 30.453 -6.185 -27.471 1.00 87.69 120 LEU A O 1
ATOM 959 N N . VAL A 1 121 ? 28.546 -5.297 -26.739 1.00 87.00 121 VAL A N 1
ATOM 960 C CA . VAL A 1 121 ? 27.815 -5.586 -27.983 1.00 87.00 121 VAL A CA 1
ATOM 961 C C . VAL A 1 121 ? 28.302 -4.695 -29.130 1.00 87.00 121 VAL A C 1
ATOM 963 O O . VAL A 1 121 ? 28.351 -5.161 -30.270 1.00 87.00 121 VAL A O 1
ATOM 966 N N . ALA A 1 122 ? 28.686 -3.448 -28.845 1.00 87.06 122 ALA A N 1
ATOM 967 C CA . ALA A 1 122 ? 29.169 -2.495 -29.842 1.00 87.06 122 ALA A CA 1
ATOM 968 C C . ALA A 1 122 ? 30.518 -2.903 -30.456 1.00 87.06 122 ALA A C 1
ATOM 970 O O . ALA A 1 122 ? 30.805 -2.515 -31.586 1.00 87.06 122 ALA A O 1
ATOM 971 N N . GLU A 1 123 ? 31.315 -3.724 -29.762 1.00 84.50 123 GLU A N 1
ATOM 972 C CA . GLU A 1 123 ? 32.560 -4.280 -30.313 1.00 84.50 123 GLU A CA 1
ATOM 973 C C . GLU A 1 123 ? 32.300 -5.195 -31.518 1.00 84.50 123 GLU A C 1
ATOM 975 O O . GLU A 1 123 ? 33.048 -5.177 -32.492 1.00 84.50 123 GLU A O 1
ATOM 980 N N . ASN A 1 124 ? 31.210 -5.968 -31.479 1.00 87.81 124 ASN A N 1
ATOM 981 C CA . ASN A 1 124 ? 30.888 -6.964 -32.506 1.00 87.81 124 ASN A CA 1
ATOM 982 C C . ASN A 1 124 ? 29.754 -6.533 -33.447 1.00 87.81 124 ASN A C 1
ATOM 984 O O . ASN A 1 124 ? 29.519 -7.168 -34.477 1.00 87.81 124 ASN A O 1
ATOM 988 N N . ARG A 1 125 ? 29.006 -5.481 -33.100 1.00 86.69 125 ARG A N 1
ATOM 989 C CA . ARG A 1 125 ? 27.855 -4.993 -33.870 1.00 86.69 125 ARG A CA 1
ATOM 990 C C . ARG A 1 125 ? 27.905 -3.478 -33.988 1.00 86.69 125 ARG A C 1
ATOM 992 O O . ARG A 1 125 ? 28.156 -2.778 -33.017 1.00 86.69 125 ARG A O 1
ATOM 999 N N . LYS A 1 126 ? 27.551 -2.946 -35.160 1.00 87.31 126 LYS A N 1
ATOM 1000 C CA . LYS A 1 126 ? 27.365 -1.498 -35.339 1.00 87.31 126 LYS A CA 1
ATOM 1001 C C . LYS A 1 126 ? 26.089 -1.042 -34.623 1.00 87.31 126 LYS A C 1
ATOM 1003 O O . LYS A 1 126 ? 25.010 -1.054 -35.212 1.00 87.31 126 LYS A O 1
ATOM 1008 N N . LEU A 1 127 ? 26.212 -0.655 -33.355 1.00 87.25 127 LEU A N 1
ATOM 1009 C CA . LEU A 1 127 ? 25.125 -0.070 -32.568 1.00 87.25 127 LEU A CA 1
ATOM 1010 C C . LEU A 1 127 ? 24.975 1.423 -32.882 1.00 87.25 127 LEU A C 1
ATOM 1012 O O . LEU A 1 127 ? 25.901 2.209 -32.689 1.00 87.25 127 LEU A O 1
ATOM 1016 N N . LYS A 1 128 ? 23.786 1.827 -33.337 1.00 88.56 128 LYS A N 1
ATOM 1017 C CA . LYS A 1 128 ? 23.412 3.240 -33.468 1.00 88.56 128 LYS A CA 1
ATOM 1018 C C . LYS A 1 128 ? 22.781 3.714 -32.168 1.00 88.56 128 LYS A C 1
ATOM 1020 O O . LYS A 1 128 ? 21.633 3.395 -31.875 1.00 88.56 128 LYS A O 1
ATOM 1025 N N . MET A 1 129 ? 23.530 4.491 -31.392 1.00 83.62 129 MET A N 1
ATOM 1026 C CA . MET A 1 129 ? 23.072 4.969 -30.083 1.00 83.62 129 MET A CA 1
ATOM 1027 C C . MET A 1 129 ? 21.807 5.832 -30.161 1.00 83.62 129 MET A C 1
ATOM 1029 O O . MET A 1 129 ? 21.004 5.787 -29.236 1.00 83.62 129 MET A O 1
ATOM 1033 N N . SER A 1 130 ? 21.593 6.558 -31.264 1.00 87.31 130 SER A N 1
ATOM 1034 C CA . SER A 1 130 ? 20.356 7.313 -31.512 1.00 87.31 130 SER A CA 1
ATOM 1035 C C . SER A 1 130 ? 19.111 6.429 -31.461 1.00 87.31 130 SER A C 1
ATOM 1037 O O . SER A 1 130 ? 18.120 6.792 -30.838 1.00 87.31 130 SER A O 1
ATOM 1039 N N . ASP A 1 131 ? 19.184 5.252 -32.079 1.00 88.31 131 ASP A N 1
ATOM 1040 C CA . ASP A 1 131 ? 18.043 4.350 -32.241 1.00 88.31 131 ASP A CA 1
ATOM 1041 C C . ASP A 1 131 ? 17.802 3.567 -30.948 1.00 88.31 131 ASP A C 1
ATOM 1043 O O . ASP A 1 131 ? 16.665 3.326 -30.546 1.00 88.31 131 ASP A O 1
ATOM 1047 N N . VAL A 1 132 ? 18.888 3.210 -30.258 1.00 86.50 132 VAL A N 1
ATOM 1048 C CA . VAL A 1 132 ? 18.829 2.527 -28.964 1.00 86.50 132 VAL A CA 1
ATOM 1049 C C . VAL A 1 132 ? 18.202 3.439 -27.910 1.00 86.50 132 VAL A C 1
ATOM 1051 O O . VAL A 1 132 ? 17.243 3.046 -27.257 1.00 86.50 132 VAL A O 1
ATOM 1054 N N . LEU A 1 133 ? 18.680 4.680 -27.788 1.00 84.81 133 LEU A N 1
ATOM 1055 C CA . LEU A 1 133 ? 18.179 5.640 -26.798 1.00 84.81 133 LEU A CA 1
ATOM 1056 C C . LEU A 1 133 ? 16.773 6.176 -27.112 1.00 84.81 133 LEU A C 1
ATOM 1058 O O . LEU A 1 133 ? 16.163 6.801 -26.247 1.00 84.81 133 LEU A O 1
ATOM 1062 N N . ALA A 1 134 ? 16.240 5.917 -28.310 1.00 87.50 134 ALA A N 1
ATOM 1063 C CA . ALA A 1 134 ? 14.851 6.222 -28.647 1.00 87.50 134 ALA A CA 1
ATOM 1064 C C . ALA A 1 134 ? 13.842 5.277 -27.963 1.00 87.50 134 ALA A C 1
ATOM 1066 O O . ALA A 1 134 ? 12.646 5.564 -27.956 1.00 87.50 134 ALA A O 1
ATOM 1067 N N . HIS A 1 135 ? 14.307 4.168 -27.377 1.00 84.62 135 HIS A N 1
ATOM 1068 C CA . HIS A 1 135 ? 13.458 3.150 -26.766 1.00 84.62 135 HIS A CA 1
ATOM 1069 C C . HIS A 1 135 ? 13.794 2.950 -25.280 1.00 84.62 135 HIS A C 1
ATOM 1071 O O . HIS A 1 135 ? 14.941 3.136 -24.865 1.00 84.62 135 HIS A O 1
ATOM 1077 N N . PRO A 1 136 ? 12.820 2.537 -24.447 1.00 80.31 136 PRO A N 1
ATOM 1078 C CA . PRO A 1 136 ? 13.098 2.140 -23.073 1.00 80.31 136 PRO A CA 1
ATOM 1079 C C . PRO A 1 136 ? 14.057 0.947 -23.043 1.00 80.31 136 PRO A C 1
ATOM 1081 O O . PRO A 1 136 ? 13.787 -0.088 -23.645 1.00 80.31 136 PRO A O 1
ATOM 1084 N N . LEU A 1 137 ? 15.168 1.084 -22.320 1.00 82.25 137 LEU A N 1
ATOM 1085 C CA . LEU A 1 137 ? 16.193 0.037 -22.231 1.00 82.25 137 LEU A CA 1
ATOM 1086 C C . LEU A 1 137 ? 15.987 -0.930 -21.054 1.00 82.25 137 LEU A C 1
ATOM 1088 O O . LEU A 1 137 ? 16.702 -1.921 -20.922 1.00 82.25 137 LEU A O 1
ATOM 1092 N N . GLY A 1 138 ? 15.011 -0.638 -20.196 1.00 77.50 138 GLY A N 1
ATOM 1093 C CA . GLY A 1 138 ? 14.565 -1.506 -19.112 1.00 77.50 138 GLY A CA 1
ATOM 1094 C C . GLY A 1 138 ? 13.161 -2.060 -19.373 1.00 77.50 138 GLY A C 1
ATOM 1095 O O . GLY A 1 138 ? 12.442 -1.535 -20.224 1.00 77.50 138 GLY A O 1
ATOM 1096 N N . PRO A 1 139 ? 12.727 -3.079 -18.607 1.00 74.06 139 PRO A N 1
ATOM 1097 C CA . PRO A 1 139 ? 11.388 -3.664 -18.732 1.00 74.06 139 PRO A CA 1
ATOM 1098 C C . PRO A 1 139 ? 10.261 -2.647 -18.482 1.00 74.06 139 PRO A C 1
ATOM 1100 O O . PRO A 1 139 ? 9.146 -2.839 -18.955 1.00 74.06 139 PRO A O 1
ATOM 1103 N N . LEU A 1 140 ? 10.554 -1.564 -17.753 1.00 74.31 140 LEU A N 1
ATOM 1104 C CA . LEU A 1 140 ? 9.666 -0.433 -17.507 1.00 74.31 140 LEU A CA 1
ATOM 1105 C C . LEU A 1 140 ? 10.460 0.881 -17.620 1.00 74.31 140 LEU A C 1
ATOM 1107 O O . LEU A 1 140 ? 11.577 0.956 -17.103 1.00 74.31 140 LEU A O 1
ATOM 1111 N N . PRO A 1 141 ? 9.900 1.944 -18.226 1.00 78.81 141 PRO A N 1
ATOM 1112 C CA . PRO A 1 141 ? 10.531 3.259 -18.222 1.00 78.81 141 PRO A CA 1
ATOM 1113 C C . PRO A 1 141 ? 10.598 3.833 -16.801 1.00 78.81 141 PRO A C 1
ATOM 1115 O O . PRO A 1 141 ? 9.569 3.977 -16.137 1.00 78.81 141 PRO A O 1
ATOM 1118 N N . TRP A 1 142 ? 11.779 4.270 -16.353 1.00 75.31 142 TRP A N 1
ATOM 1119 C CA . TRP A 1 142 ? 11.954 4.912 -15.037 1.00 75.31 142 TRP A CA 1
ATOM 1120 C C . TRP A 1 142 ? 11.173 6.228 -14.876 1.00 75.31 142 TRP A C 1
ATOM 1122 O O . TRP A 1 142 ? 10.933 6.688 -13.758 1.00 75.31 142 TRP A O 1
ATOM 1132 N N . ALA A 1 143 ? 10.735 6.826 -15.988 1.00 74.69 143 ALA A N 1
ATOM 1133 C CA . ALA A 1 143 ? 9.808 7.954 -15.986 1.00 74.69 143 ALA A CA 1
ATOM 1134 C C . ALA A 1 143 ? 8.418 7.577 -15.434 1.00 74.69 143 ALA A C 1
ATOM 1136 O O . ALA A 1 143 ? 7.753 8.412 -14.824 1.00 74.69 143 ALA A O 1
ATOM 1137 N N . LEU A 1 144 ? 7.998 6.320 -15.613 1.00 76.12 144 LEU A N 1
ATOM 1138 C CA . LEU A 1 144 ? 6.662 5.818 -15.274 1.00 76.12 144 LEU A CA 1
ATOM 1139 C C . LEU A 1 144 ? 6.660 4.863 -14.074 1.00 76.12 144 LEU A C 1
ATOM 1141 O O . LEU A 1 144 ? 5.613 4.662 -13.461 1.00 76.12 144 LEU A O 1
ATOM 1145 N N . ALA A 1 145 ? 7.813 4.299 -13.712 1.00 79.00 145 ALA A N 1
ATOM 1146 C CA . ALA A 1 145 ? 7.939 3.306 -12.652 1.00 79.00 145 ALA A CA 1
ATOM 1147 C C . ALA A 1 145 ? 9.018 3.668 -11.621 1.00 79.00 145 ALA A C 1
ATOM 1149 O O . ALA A 1 145 ? 10.010 4.342 -11.903 1.00 79.00 145 ALA A O 1
ATOM 1150 N N . SER A 1 146 ? 8.805 3.218 -10.392 1.00 77.06 146 SER A N 1
ATOM 1151 C CA . SER A 1 146 ? 9.770 3.251 -9.298 1.00 77.06 146 SER A CA 1
ATOM 1152 C C . SER A 1 146 ? 10.723 2.054 -9.394 1.00 77.06 146 SER A C 1
ATOM 1154 O O . SER A 1 146 ? 10.437 1.070 -10.073 1.00 77.06 146 SER A O 1
ATOM 1156 N N . GLY A 1 147 ? 11.850 2.103 -8.677 1.00 71.88 147 GLY A N 1
ATOM 1157 C CA . GLY A 1 147 ? 12.857 1.029 -8.683 1.00 71.88 147 GLY A CA 1
ATOM 1158 C C . GLY A 1 147 ? 12.374 -0.331 -8.150 1.00 71.88 147 GLY A C 1
ATOM 1159 O O . GLY A 1 147 ? 13.078 -1.321 -8.292 1.00 71.88 147 GLY A O 1
ATOM 1160 N N . ASP A 1 148 ? 11.188 -0.393 -7.540 1.00 72.88 148 ASP A N 1
ATOM 1161 C CA . ASP A 1 148 ? 10.515 -1.623 -7.111 1.00 72.88 148 ASP A CA 1
ATOM 1162 C C . ASP A 1 148 ? 9.448 -2.116 -8.110 1.00 72.88 148 ASP A C 1
ATOM 1164 O O . ASP A 1 148 ? 8.714 -3.053 -7.807 1.00 72.88 148 ASP A O 1
ATOM 1168 N N . GLY A 1 149 ? 9.341 -1.487 -9.286 1.00 72.19 149 GLY A N 1
ATOM 1169 C CA . GLY A 1 149 ? 8.365 -1.828 -10.325 1.00 72.19 149 GLY A CA 1
ATOM 1170 C C . GLY A 1 149 ? 6.971 -1.235 -10.105 1.00 72.19 149 GLY A C 1
ATOM 1171 O O . GLY A 1 149 ? 6.109 -1.371 -10.970 1.00 72.19 149 GLY A O 1
ATOM 1172 N N . SER A 1 150 ? 6.732 -0.544 -8.986 1.00 77.06 150 SER A N 1
ATOM 1173 C CA . SER A 1 150 ? 5.469 0.163 -8.762 1.00 77.06 150 SER A CA 1
ATOM 1174 C C . SER A 1 150 ? 5.347 1.380 -9.684 1.00 77.06 150 SER A C 1
ATOM 1176 O O . SER A 1 150 ? 6.337 2.050 -9.979 1.00 77.06 150 SER A O 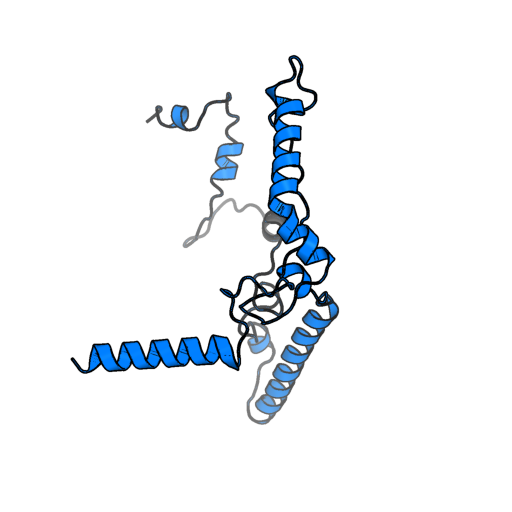1
ATOM 1178 N N . LEU A 1 151 ? 4.133 1.708 -10.136 1.00 77.25 151 LEU A N 1
ATOM 1179 C CA . LEU A 1 151 ? 3.908 2.917 -10.933 1.00 77.25 151 LEU A CA 1
ATOM 1180 C C . LEU A 1 151 ? 4.246 4.165 -10.112 1.00 77.25 151 LEU A C 1
ATOM 1182 O O . LEU A 1 151 ? 3.835 4.298 -8.953 1.00 77.25 151 LEU A O 1
ATOM 1186 N N . ARG A 1 152 ? 4.954 5.115 -10.728 1.00 72.75 152 ARG A N 1
ATOM 1187 C CA . ARG A 1 152 ? 5.171 6.433 -10.134 1.00 72.75 152 ARG A CA 1
ATOM 1188 C C . ARG A 1 152 ? 3.825 7.126 -9.981 1.00 72.75 152 ARG A C 1
ATOM 1190 O O . ARG A 1 152 ? 3.208 7.549 -10.953 1.00 72.75 152 ARG A O 1
ATOM 1197 N N . LYS A 1 153 ? 3.381 7.265 -8.733 1.00 71.25 153 LYS A N 1
ATOM 1198 C CA . LYS A 1 153 ? 2.195 8.053 -8.408 1.00 71.25 153 LYS A CA 1
ATOM 1199 C C . LYS A 1 153 ? 2.549 9.528 -8.544 1.00 71.25 153 LYS A C 1
ATOM 1201 O O . LYS A 1 153 ? 3.350 10.052 -7.773 1.00 71.25 153 LYS A O 1
ATOM 1206 N N . THR A 1 154 ? 1.947 10.190 -9.518 1.00 65.12 154 THR A N 1
ATOM 1207 C CA . THR A 1 154 ? 1.933 11.649 -9.613 1.00 65.12 154 THR A CA 1
ATOM 1208 C C . THR A 1 154 ? 0.551 12.151 -9.202 1.00 65.12 154 THR A C 1
ATOM 1210 O O . THR A 1 154 ? -0.435 11.412 -9.236 1.00 65.12 154 THR A O 1
ATOM 1213 N N . ASN A 1 155 ? 0.458 13.411 -8.773 1.00 67.62 155 ASN A N 1
ATOM 1214 C CA . ASN A 1 155 ? -0.842 14.076 -8.715 1.00 67.62 155 ASN A CA 1
ATOM 1215 C C . ASN A 1 155 ? -1.453 14.017 -10.129 1.00 67.62 155 ASN A C 1
ATOM 1217 O O . ASN A 1 155 ? -0.784 14.418 -11.080 1.00 67.62 155 ASN A O 1
ATOM 1221 N N . LYS A 1 156 ? -2.704 13.550 -10.265 1.00 65.62 156 LYS A N 1
ATOM 1222 C CA . LYS A 1 156 ? -3.433 13.465 -11.547 1.00 65.62 156 LYS A CA 1
ATOM 1223 C C . LYS A 1 156 ? -3.340 14.769 -12.359 1.00 65.62 156 LYS A C 1
ATOM 1225 O O . LYS A 1 156 ? -3.200 14.724 -13.576 1.00 65.62 156 LYS A O 1
ATOM 1230 N N . ALA A 1 157 ? -3.332 15.922 -11.687 1.00 71.06 157 ALA A N 1
ATOM 1231 C CA . ALA A 1 157 ? -3.226 17.238 -12.316 1.00 71.06 157 ALA A CA 1
ATOM 1232 C C . ALA A 1 157 ? -1.833 17.557 -12.897 1.00 71.06 157 ALA A C 1
ATOM 1234 O O . ALA A 1 157 ? -1.720 18.408 -13.774 1.00 71.06 157 ALA A O 1
ATOM 1235 N N . ALA A 1 158 ? -0.767 16.903 -12.427 1.00 72.69 158 ALA A N 1
ATOM 1236 C CA . ALA A 1 158 ? 0.593 17.173 -12.893 1.00 72.69 158 ALA A CA 1
ATOM 1237 C C . ALA A 1 158 ? 0.811 16.690 -14.334 1.00 72.69 158 ALA A C 1
ATOM 1239 O O . ALA A 1 158 ? 1.433 17.399 -15.116 1.00 72.69 158 ALA A O 1
ATOM 1240 N N . LEU A 1 159 ? 0.264 15.522 -14.695 1.00 72.38 159 LEU A N 1
ATOM 1241 C CA . LEU A 1 159 ? 0.356 15.008 -16.064 1.00 72.38 159 LEU A CA 1
ATOM 1242 C C . LEU A 1 159 ? -0.459 15.867 -17.037 1.00 72.38 159 LEU A C 1
ATOM 1244 O O . LEU A 1 159 ? 0.049 16.209 -18.095 1.00 72.38 159 LEU A O 1
ATOM 1248 N N . ALA A 1 160 ? -1.685 16.250 -16.662 1.00 72.44 160 ALA A N 1
ATOM 1249 C CA . ALA A 1 160 ? -2.536 17.103 -17.493 1.00 72.44 160 ALA A CA 1
ATOM 1250 C C . ALA A 1 160 ? -1.847 18.434 -17.832 1.00 72.44 160 ALA A C 1
ATOM 1252 O O . ALA A 1 160 ? -1.733 18.780 -19.001 1.00 72.44 160 ALA A O 1
ATOM 1253 N N . ARG A 1 161 ? -1.269 19.109 -16.828 1.00 78.94 161 ARG A N 1
ATOM 1254 C CA . ARG A 1 161 ? -0.500 20.346 -17.040 1.00 78.94 161 ARG A CA 1
ATOM 1255 C C . ARG A 1 161 ? 0.699 20.156 -17.962 1.00 78.94 161 ARG A C 1
ATOM 1257 O O . ARG A 1 161 ? 1.023 21.053 -18.730 1.00 78.94 161 ARG A O 1
ATOM 1264 N N . GLU A 1 162 ? 1.371 19.011 -17.878 1.00 80.00 162 GLU A N 1
ATOM 1265 C CA . GLU A 1 162 ? 2.534 18.745 -18.724 1.00 80.00 162 GLU A CA 1
ATOM 1266 C C . GLU A 1 162 ? 2.153 18.419 -20.168 1.00 80.00 162 GLU A C 1
ATOM 1268 O O . GLU A 1 162 ? 2.865 18.815 -21.087 1.00 80.00 162 GLU A O 1
ATOM 1273 N N . LEU A 1 163 ? 1.004 17.767 -20.368 1.00 74.50 163 LEU A N 1
ATOM 1274 C CA . LEU A 1 163 ? 0.417 17.559 -21.690 1.00 74.50 163 LEU A CA 1
ATOM 1275 C C . LEU A 1 163 ? -0.063 18.880 -22.307 1.00 74.50 163 LEU A C 1
ATOM 1277 O O . LEU A 1 163 ? 0.130 19.095 -23.497 1.00 74.50 163 LEU A O 1
ATOM 1281 N N . GLU A 1 164 ? -0.630 19.783 -21.506 1.00 81.19 164 GLU A N 1
ATOM 1282 C CA . GLU A 1 164 ? -1.085 21.107 -21.954 1.00 81.19 164 GLU A CA 1
ATOM 1283 C C . GLU A 1 164 ? 0.075 22.064 -22.269 1.00 81.19 164 GLU A C 1
ATOM 1285 O O . GLU A 1 164 ? -0.061 22.936 -23.123 1.00 81.19 164 GLU A O 1
ATOM 1290 N N . ARG A 1 165 ? 1.237 21.904 -21.615 1.00 82.50 165 ARG A N 1
ATOM 1291 C CA . ARG A 1 165 ? 2.359 22.861 -21.678 1.00 82.50 165 ARG A CA 1
ATOM 1292 C C . ARG A 1 165 ? 2.827 23.186 -23.099 1.00 82.50 165 ARG A C 1
ATOM 1294 O O . ARG A 1 165 ? 3.216 24.320 -23.358 1.00 82.50 165 ARG A O 1
ATOM 1301 N N . ASN A 1 166 ? 2.824 22.197 -23.990 1.00 77.62 166 ASN A N 1
ATOM 1302 C CA . ASN A 1 166 ? 3.360 22.323 -25.350 1.00 77.62 166 ASN A CA 1
ATOM 1303 C C . ASN A 1 166 ? 2.297 22.093 -26.432 1.00 77.62 166 ASN A C 1
ATOM 1305 O O . ASN A 1 166 ? 2.642 21.855 -27.588 1.00 77.62 166 ASN A O 1
ATOM 1309 N N . VAL A 1 167 ? 1.015 22.125 -26.064 1.00 77.06 167 VAL A N 1
ATOM 1310 C CA . VAL A 1 167 ? -0.093 21.874 -26.986 1.00 77.06 167 VAL A CA 1
ATOM 1311 C C . VAL A 1 167 ? -0.944 23.131 -27.070 1.00 77.06 167 VAL A C 1
ATOM 1313 O O . VAL A 1 167 ? -1.536 23.568 -26.087 1.00 77.06 167 VAL A O 1
ATOM 1316 N N . SER A 1 168 ? -1.021 23.718 -28.261 1.00 75.94 168 SER A N 1
ATOM 1317 C CA . SER A 1 168 ? -2.046 24.714 -28.557 1.00 75.94 168 SER A CA 1
ATOM 1318 C C . SER A 1 168 ? -3.380 24.007 -28.805 1.00 75.94 168 SER A C 1
ATOM 1320 O O . SER A 1 168 ? -3.378 22.938 -29.425 1.00 75.94 168 SER A O 1
ATOM 1322 N N . PRO A 1 169 ? -4.519 24.583 -28.379 1.00 74.12 169 PRO A N 1
ATOM 1323 C CA . PRO A 1 169 ? -5.832 24.065 -28.736 1.00 74.12 169 PRO A CA 1
ATOM 1324 C C . PRO A 1 169 ? -5.916 23.862 -30.250 1.00 74.12 169 PRO A C 1
ATOM 1326 O O . PRO A 1 169 ? -5.689 24.794 -31.019 1.00 74.12 169 PRO A O 1
ATOM 1329 N N . ALA A 1 170 ? -6.179 22.630 -30.674 1.00 71.69 170 ALA A N 1
ATOM 1330 C CA . ALA A 1 170 ? -6.374 22.327 -32.080 1.00 71.69 170 ALA A CA 1
ATOM 1331 C C . ALA A 1 170 ? -7.814 22.688 -32.461 1.00 71.69 170 ALA A C 1
ATOM 1333 O O . ALA A 1 170 ? -8.754 22.183 -31.849 1.00 71.69 170 ALA A O 1
ATOM 1334 N N . GLU A 1 171 ? -7.991 23.542 -33.470 1.00 73.00 171 GLU A N 1
ATOM 1335 C CA . GLU A 1 171 ? -9.316 23.812 -34.052 1.00 73.00 171 GLU A CA 1
ATOM 1336 C C . GLU A 1 171 ? -9.829 22.619 -34.872 1.00 73.00 171 GLU A C 1
ATOM 1338 O O . GLU A 1 171 ? -11.035 22.442 -35.028 1.00 73.00 171 GLU A O 1
ATOM 1343 N N . VAL A 1 172 ? -8.915 21.777 -35.368 1.00 79.25 172 VAL A N 1
ATOM 1344 C CA . VAL A 1 172 ? -9.222 20.610 -36.201 1.00 79.25 172 VAL A CA 1
ATOM 1345 C C . VAL A 1 172 ? -8.461 19.395 -35.680 1.00 79.25 172 VAL A C 1
ATOM 1347 O O . VAL A 1 172 ? -7.240 19.437 -35.523 1.00 79.25 172 VAL A O 1
ATOM 1350 N N . ILE A 1 173 ? -9.184 18.304 -35.417 1.00 79.56 173 ILE A N 1
ATOM 1351 C CA . ILE A 1 173 ? -8.609 17.024 -34.993 1.00 79.56 173 ILE A CA 1
ATOM 1352 C C . ILE A 1 173 ? -8.293 16.199 -36.259 1.00 79.56 173 ILE A C 1
ATOM 1354 O O . ILE A 1 173 ? -9.215 15.929 -37.028 1.00 79.56 173 ILE A O 1
ATOM 1358 N N . PRO A 1 174 ? -7.026 15.815 -36.519 1.00 79.06 174 PRO A N 1
ATOM 1359 C CA . PRO A 1 174 ? -6.669 15.032 -37.703 1.00 79.06 174 PRO A CA 1
ATOM 1360 C C . PRO A 1 174 ? -7.162 13.583 -37.602 1.00 79.06 174 PRO A C 1
ATOM 1362 O O . PRO A 1 174 ? -7.009 12.960 -36.556 1.00 79.06 174 PRO A O 1
ATOM 1365 N N . GLU A 1 175 ? -7.669 13.010 -38.695 1.00 83.12 175 GLU A N 1
ATOM 1366 C CA . GLU A 1 175 ? -8.082 11.600 -38.737 1.00 83.12 175 GLU A CA 1
ATOM 1367 C C . GLU A 1 175 ? -6.976 10.665 -39.278 1.00 83.12 175 GLU A C 1
ATOM 1369 O O . GLU A 1 175 ? -6.278 11.034 -40.227 1.00 83.12 175 GLU A O 1
ATOM 1374 N N . PRO A 1 176 ? -6.826 9.437 -38.730 1.00 80.00 176 PRO A N 1
ATOM 1375 C CA . PRO A 1 176 ? -7.592 8.869 -37.618 1.00 80.00 176 PRO A CA 1
ATOM 1376 C C . PRO A 1 176 ? -7.037 9.300 -36.248 1.00 80.00 176 PRO A C 1
ATOM 1378 O O . PRO A 1 176 ? -5.843 9.172 -35.978 1.00 80.00 176 PRO A O 1
ATOM 1381 N N . SER A 1 177 ? -7.917 9.743 -35.348 1.00 79.50 177 SER A N 1
ATOM 1382 C CA . SER A 1 177 ? -7.562 10.149 -33.980 1.00 79.50 177 SER A CA 1
ATOM 1383 C C . SER A 1 177 ? -8.293 9.339 -32.918 1.00 79.50 177 SER A C 1
ATOM 1385 O O . SER A 1 177 ? -9.432 8.921 -33.117 1.00 79.50 177 SER A O 1
ATOM 1387 N N . ALA A 1 178 ? -7.676 9.220 -31.743 1.00 80.31 178 ALA A N 1
ATOM 1388 C CA . ALA A 1 178 ? -8.347 8.799 -30.519 1.00 80.31 178 ALA A CA 1
ATOM 1389 C C . ALA A 1 178 ? -8.592 10.017 -29.614 1.00 80.31 178 ALA A C 1
ATOM 1391 O O . ALA A 1 178 ? -7.685 10.818 -29.385 1.00 80.31 178 ALA A O 1
ATOM 1392 N N . THR A 1 179 ? -9.807 10.139 -29.078 1.00 75.56 179 THR A N 1
ATOM 1393 C CA . THR A 1 179 ? -10.209 11.240 -28.191 1.00 75.56 179 THR A CA 1
ATOM 1394 C C . THR A 1 179 ? -10.478 10.712 -26.787 1.00 75.56 179 THR A C 1
ATOM 1396 O O . THR A 1 179 ? -11.151 9.697 -26.615 1.00 75.56 179 THR A O 1
ATOM 1399 N N . ILE A 1 180 ? -9.975 11.416 -25.772 1.00 79.56 180 ILE A N 1
ATOM 1400 C CA . ILE A 1 180 ? -10.250 11.130 -24.361 1.00 79.56 180 ILE A CA 1
ATOM 1401 C C . ILE A 1 180 ? -11.060 12.294 -23.797 1.00 79.56 180 ILE A C 1
ATOM 1403 O O . ILE A 1 180 ? -10.624 13.441 -23.854 1.00 79.56 180 ILE A O 1
ATOM 1407 N N . ILE A 1 181 ? -12.234 11.991 -23.245 1.00 79.31 181 ILE A N 1
ATOM 1408 C CA . ILE A 1 181 ? -13.141 12.976 -22.649 1.00 79.31 181 ILE A CA 1
ATOM 1409 C C . ILE A 1 181 ? -13.199 12.732 -21.141 1.00 79.31 181 ILE A C 1
ATOM 1411 O O . ILE A 1 181 ? -13.517 11.630 -20.695 1.00 79.31 181 ILE A O 1
ATOM 1415 N N . ASP A 1 182 ? -12.919 13.763 -20.342 1.00 77.38 182 ASP A N 1
ATOM 1416 C CA . ASP A 1 182 ? -13.131 13.710 -18.894 1.00 77.38 182 ASP A CA 1
ATOM 1417 C C . ASP A 1 182 ? -14.605 13.992 -18.568 1.00 77.38 182 ASP A C 1
ATOM 1419 O O . ASP A 1 182 ? -15.036 15.143 -18.464 1.00 77.38 182 ASP A O 1
ATOM 1423 N N . GLY A 1 183 ? -15.385 12.921 -18.404 1.00 81.50 183 GLY A N 1
ATOM 1424 C CA . GLY A 1 183 ? -16.807 13.017 -18.072 1.00 81.50 183 GLY A CA 1
ATOM 1425 C C . GLY A 1 183 ? -17.082 13.730 -16.744 1.00 81.50 183 GLY A C 1
ATOM 1426 O O . GLY A 1 183 ? -18.078 14.439 -16.631 1.00 81.50 183 GLY A O 1
ATOM 1427 N N . MET A 1 184 ? -16.188 13.624 -15.753 1.00 74.38 184 MET A N 1
ATOM 1428 C CA . MET A 1 184 ? -16.382 14.283 -14.456 1.00 74.38 184 MET A CA 1
ATOM 1429 C C . MET A 1 184 ? -16.203 15.801 -14.569 1.00 74.38 184 MET A C 1
ATOM 1431 O O . MET A 1 184 ? -16.930 16.562 -13.936 1.00 74.38 184 MET A O 1
ATOM 1435 N N . SER A 1 185 ? -15.284 16.248 -15.427 1.00 73.25 185 SER A N 1
ATOM 1436 C CA . SER A 1 185 ? -15.126 17.666 -15.778 1.00 73.25 185 SER A CA 1
ATOM 1437 C C . SER A 1 185 ? -16.405 18.244 -16.398 1.00 73.25 185 SER A C 1
ATOM 1439 O O . SER A 1 185 ? -16.821 19.344 -16.032 1.00 73.25 185 SER A O 1
ATOM 1441 N N . LEU A 1 186 ? -17.078 17.495 -17.280 1.00 79.00 186 LEU A N 1
ATOM 1442 C CA . LEU A 1 186 ? -18.358 17.915 -17.864 1.00 79.00 186 LEU A CA 1
ATOM 1443 C C . LEU A 1 186 ? -19.460 18.018 -16.804 1.00 79.00 186 LEU A C 1
ATOM 1445 O O . LEU A 1 186 ? -20.179 19.013 -16.772 1.00 79.00 186 LEU A O 1
ATOM 1449 N N . VAL A 1 187 ? -19.539 17.042 -15.897 1.00 75.00 187 VAL A N 1
ATOM 1450 C CA . VAL A 1 187 ? -20.488 17.059 -14.772 1.00 75.00 187 VAL A CA 1
ATOM 1451 C C . VAL A 1 187 ? -20.248 18.255 -13.848 1.00 75.00 187 VAL A C 1
ATOM 1453 O O . VAL A 1 187 ? -21.202 18.898 -13.437 1.00 75.00 187 VAL A O 1
ATOM 1456 N N . GLN A 1 188 ? -18.995 18.609 -13.559 1.00 66.88 188 GLN A N 1
ATOM 1457 C CA . GLN A 1 188 ? -18.671 19.776 -12.726 1.00 66.88 188 GLN A CA 1
ATOM 1458 C C . GLN A 1 188 ? -18.958 21.117 -13.420 1.00 66.88 188 GLN A C 1
ATOM 1460 O O . GLN A 1 188 ? -19.229 22.112 -12.749 1.00 66.88 188 GLN A O 1
ATOM 1465 N N . LYS A 1 189 ? -18.887 21.165 -14.758 1.00 70.19 189 LYS A N 1
ATOM 1466 C CA . LYS A 1 189 ? -19.244 22.354 -15.550 1.00 70.19 189 LYS A CA 1
ATOM 1467 C C . LYS A 1 189 ? -20.747 22.589 -15.619 1.00 70.19 189 LYS A C 1
ATOM 1469 O O . LYS A 1 189 ? -21.165 23.738 -15.774 1.00 70.19 189 LYS A O 1
ATOM 1474 N N . LEU A 1 190 ? -21.551 21.535 -15.497 1.00 72.62 190 LEU A N 1
ATOM 1475 C CA . LEU A 1 190 ? -22.971 21.680 -15.219 1.00 72.62 190 LEU A CA 1
ATOM 1476 C C . LEU A 1 190 ? -23.067 22.288 -13.818 1.00 72.62 190 LEU A C 1
ATOM 1478 O O . LEU A 1 190 ? -22.918 21.593 -12.819 1.00 72.62 190 LEU A O 1
ATOM 1482 N N . LYS A 1 191 ? -23.258 23.611 -13.739 1.00 60.19 191 LYS A N 1
ATOM 1483 C CA . LYS A 1 191 ? -23.665 24.275 -12.499 1.00 60.19 191 LYS A CA 1
ATOM 1484 C C . LYS A 1 191 ? -24.990 23.640 -12.090 1.00 60.19 191 LYS A C 1
ATOM 1486 O O . LYS A 1 191 ? -26.039 24.018 -12.603 1.00 60.19 191 LYS A O 1
ATOM 1491 N N . GLY A 1 192 ? -24.924 22.599 -11.270 1.00 55.94 192 GLY A N 1
ATOM 1492 C CA . GLY A 1 192 ? -26.105 21.930 -10.771 1.00 55.94 192 GLY A CA 1
ATOM 1493 C C . GLY A 1 192 ? -26.904 22.949 -9.980 1.00 55.94 192 GLY A C 1
ATOM 1494 O O . GLY A 1 192 ? -26.363 23.577 -9.076 1.00 55.94 192 GLY A O 1
ATOM 1495 N N . ASN A 1 193 ? -2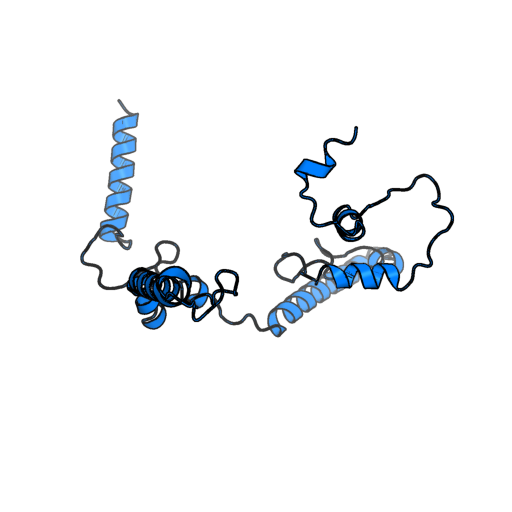8.187 23.092 -10.287 1.00 57.88 193 ASN A N 1
ATOM 1496 C CA . ASN A 1 193 ? -29.149 23.683 -9.356 1.00 57.88 193 ASN A CA 1
ATOM 1497 C C . ASN A 1 193 ? -29.380 22.721 -8.165 1.00 57.88 193 ASN A C 1
ATOM 1499 O O . ASN A 1 193 ? -30.521 22.432 -7.833 1.00 57.88 193 ASN A O 1
ATOM 1503 N N . ASP A 1 194 ? -28.316 22.117 -7.620 1.00 58.97 194 ASP A N 1
ATOM 1504 C CA . ASP A 1 194 ? -28.339 21.050 -6.607 1.00 58.97 194 ASP A CA 1
ATOM 1505 C C . ASP A 1 194 ? -29.155 19.797 -6.988 1.00 58.97 194 ASP A C 1
ATOM 1507 O O . ASP A 1 194 ? -29.579 19.001 -6.151 1.00 58.97 194 ASP A O 1
ATOM 1511 N N . ASN A 1 195 ? -29.340 19.579 -8.288 1.00 61.53 195 ASN A N 1
ATOM 1512 C CA . ASN A 1 195 ? -30.069 18.440 -8.827 1.00 61.53 195 ASN A CA 1
ATOM 1513 C C . ASN A 1 195 ? -29.227 17.153 -8.760 1.00 61.53 195 ASN A C 1
ATOM 1515 O O . ASN A 1 195 ? -28.093 17.099 -9.239 1.00 61.53 195 ASN A O 1
ATOM 1519 N N . THR A 1 196 ? -29.789 16.089 -8.181 1.00 62.47 196 THR A N 1
ATOM 1520 C CA . THR A 1 196 ? -29.128 14.777 -8.076 1.00 62.47 196 THR A CA 1
ATOM 1521 C C . THR A 1 196 ? -29.088 14.060 -9.430 1.00 62.47 196 THR A C 1
ATOM 1523 O O . THR A 1 196 ? -29.939 14.294 -10.287 1.00 62.47 196 THR A O 1
ATOM 1526 N N . PHE A 1 197 ? -28.150 13.124 -9.627 1.00 61.66 197 PHE A N 1
ATOM 1527 C CA . PHE A 1 197 ? -28.041 12.336 -10.871 1.00 61.66 197 PHE A CA 1
ATOM 1528 C C . PHE A 1 197 ? -29.361 11.682 -11.315 1.00 61.66 197 PHE A C 1
ATOM 1530 O O . PHE A 1 197 ? -29.609 11.560 -12.511 1.00 61.66 197 PHE A O 1
ATOM 1537 N N . HIS A 1 198 ? -30.226 11.316 -10.365 1.00 63.22 198 HIS A N 1
ATOM 1538 C CA . HIS A 1 198 ? -31.556 10.773 -10.644 1.00 63.22 198 HIS A CA 1
ATOM 1539 C C . HIS A 1 198 ? -32.435 11.744 -11.449 1.00 63.22 198 HIS A C 1
ATOM 1541 O O . HIS A 1 198 ? -33.109 11.344 -12.392 1.00 63.22 198 HIS A O 1
ATOM 1547 N N . SER A 1 199 ? -32.380 13.037 -11.129 1.00 62.38 199 SER A N 1
ATOM 1548 C CA . SER A 1 199 ? -33.184 14.067 -11.798 1.00 62.38 199 SER A CA 1
ATOM 1549 C C . SER A 1 199 ? -32.723 14.395 -13.225 1.00 62.38 199 SER A C 1
ATOM 1551 O O . SER A 1 199 ? -33.511 14.902 -14.017 1.00 62.38 199 SER A O 1
ATOM 1553 N N . LEU A 1 200 ? -31.481 14.051 -13.587 1.00 62.03 200 LEU A N 1
ATOM 1554 C CA . LEU A 1 200 ? -30.941 14.237 -14.941 1.00 62.03 200 LEU A CA 1
ATOM 1555 C C . LEU A 1 200 ? -31.329 13.103 -15.908 1.00 62.03 200 LEU A C 1
ATOM 1557 O O . LEU A 1 200 ? -31.218 13.276 -17.117 1.00 62.03 200 LEU A O 1
ATOM 1561 N N . GLN A 1 201 ? -31.799 11.956 -15.405 1.00 57.00 201 GLN A N 1
ATOM 1562 C CA . GLN A 1 201 ? -32.230 10.824 -16.239 1.00 57.00 201 GLN A CA 1
ATOM 1563 C C . GLN A 1 201 ? -33.612 11.016 -16.883 1.00 57.00 201 GLN A C 1
ATOM 1565 O O . GLN A 1 201 ? -33.936 10.303 -17.824 1.00 57.00 201 GLN A O 1
ATOM 1570 N N . ALA A 1 202 ? -34.421 11.964 -16.404 1.00 51.53 202 ALA A N 1
ATOM 1571 C CA . ALA A 1 202 ? -35.819 12.123 -16.815 1.00 51.53 202 ALA A CA 1
ATOM 1572 C C . ALA A 1 202 ? -36.038 13.057 -18.026 1.00 51.53 202 ALA A C 1
ATOM 1574 O O . ALA A 1 202 ? -37.178 13.402 -18.325 1.00 51.53 202 ALA A O 1
ATOM 1575 N N . GLN A 1 203 ? -34.973 13.505 -18.703 1.00 51.84 203 GLN A N 1
ATOM 1576 C CA . GLN A 1 203 ? -35.058 14.444 -19.836 1.00 51.84 203 GLN A CA 1
ATOM 1577 C C . GLN A 1 203 ? -34.808 13.810 -21.216 1.00 51.84 203 GLN A C 1
ATOM 1579 O O . GLN A 1 203 ? -34.535 14.534 -22.173 1.00 51.84 203 GLN A O 1
ATOM 1584 N N . HIS A 1 204 ? -34.937 12.488 -21.340 1.00 40.41 204 HIS A N 1
ATOM 1585 C CA . HIS A 1 204 ? -34.919 11.785 -22.626 1.00 40.41 204 HIS A CA 1
ATOM 1586 C C . HIS A 1 204 ? -36.129 10.872 -22.794 1.00 40.41 204 HIS A C 1
ATOM 1588 O O . HIS A 1 204 ? -36.479 10.178 -21.814 1.00 40.41 204 HIS A O 1
#

Foldseek 3Di:
DVVVVVVVVVVVVVVCCCVPPHPNPPPPPDPFDADPVPRDTDDPQLVCLVVCVVVVVVVLVVCLCVQDPPDPDHVDHNPDDDDDDPHDHPVNVPDPPPPPVVQVVLVVVVVVVLVVVVVVVVVVDVDDVVVVVVDQSDPDRVVQATSVRHGPDDDPVVVVCVVVVPDDDDPDDDPPDDDDDDPVVVVVVPPDPPDDPVNVVPPD

Radius of gyration: 29.78 Å; chains: 1; bounding box: 68×71×66 Å

Organism: Chionoecetes opilio (NCBI:txid41210)

pLDDT: mean 79.65, std 11.65, range [40.41, 96.0]

Sequence (204 aa):
MPRIRRDEADVQSLVQLMETSWLNPFNAEQGDLVSLSTATTAPPEVAKDLLGAYRIGEDAYQAFKEERLETDTPTIQFHDTMTKTKLRTFTNIRMKPRSQGHAKEAILKADRNLFGQMILVAENRKLKMSDVLAHPLGPLPWALASGDGSLRKTNKAALARELERNVSPAEVIPEPSATIIDGMSLVQKLKGNDNTFHSLQAQH

Secondary structure (DSSP, 8-state):
-HHHHHHHHHHHHHHHHHHHTS--TT-TT--S-EETTTTEEPPHHHHHHHHHHHHHHHHHHHHHHIIIIISSS-SS-TTSPPPPP----HHHHS-----HHHHHHHHHHHHHHHHHHHHHHHHHS---HHHHHTS-SSSS-TTTB-TTS-B----HHHHHHHHHTT-PPPSSPPSS------HHHHHHHS--SS--HHHHGGG-